Protein AF-A0AAE6JS20-F1 (afdb_monomer)

Radius of gyration: 36.95 Å; Cα contacts (8 Å, |Δi|>4): 20; chains: 1; bounding box: 62×104×80 Å

pLDDT: mean 70.24, std 17.13, range [35.41, 93.25]

Nearest PDB structures (foldseek):
  7knt-assembly1_E  TM=2.649E-01  e=6.149E+00  Homo sapiens

Sequence (195 aa):
MQQKETLSAYMDGQANGIEFADTLTNSPELKAKWASYHTIRNVMQGEEVLLGADFSAKMEALLENETIESAQEKPRGLVLKLKRWATPIMQAGIAASVCLVALVGVNMMNSTDEVAQTEPALQTIPFSNAVQAVSYNAPSNDLVTPEKLEQQQRRLDSLLQNYEIQRRTQNVTLTDEEKAKTQTSSTTTEKHLQK

Secondary structure (DSSP, 8-state):
-HHHHHHHHHHTT----HHHHHHHHH-HHHHHHHHHHHHHHHHHHT----S-TTHHHHHHHHHHT-----------TT--S-TTTHHHHHHHHHHHHHHHHHHHHHHHHHTTS--------------TT------TT--TT----HHHHHHHHHHHHHHHHHHHHHHHHHHHHHHHHHHHHSSSS----------

InterPro domains:
  IPR005572 Anti sigma-E protein RseA, N-terminal [PF03872] (1-73)
  IPR005572 Anti sigma-E protein RseA, N-terminal [cd16328] (4-64)
  IPR005573 Anti sigma-E protein RseA, C-terminal [PF03873] (119-168)
  IPR026279 Sigma-E factor negative regulatory protein RseA [PIRSF016938] (1-187)
  IPR036147 Anti sigma-E protein RseA, N-terminal domain superfamily [G3DSA:1.10.10.880] (2-66)
  IPR036147 Anti sigma-E protein RseA, N-terminal domain superfamily [SSF89069] (3-66)
  IPR052383 Anti-sigma-E factor RseA-like [PTHR38104] (3-177)

Organism: Haemophilus parahaemolyticus (NCBI:txid735)

Solvent-accessible surface area (backbone atoms only — not comparable to full-atom values): 12610 Å² total; per-residue (Å²): 113,69,69,61,55,52,50,50,35,39,76,73,68,72,49,92,49,74,71,52,52,54,55,39,75,73,30,70,71,51,47,52,50,52,52,52,50,54,52,52,50,34,53,75,71,70,46,77,81,81,69,58,92,60,47,68,60,52,49,50,56,52,54,74,69,47,77,80,72,69,81,72,71,71,72,73,79,90,71,66,103,52,84,79,69,48,64,64,53,56,56,48,48,54,55,52,51,55,50,50,51,50,56,52,50,53,51,68,69,43,74,82,61,82,93,74,92,70,78,88,72,84,76,85,70,79,83,83,80,74,81,77,73,95,50,101,79,67,74,95,76,73,72,86,45,70,69,58,50,53,54,49,49,56,50,50,54,55,49,51,54,50,49,54,51,51,51,52,50,52,55,48,51,56,56,49,57,56,52,63,72,74,69,82,80,87,82,84,90,86,89,83,89,86,130

Mean predicted aligned error: 23.26 Å

Structure (mmCIF, N/CA/C/O backbone):
data_AF-A0AAE6JS20-F1
#
_entry.id   AF-A0AAE6JS20-F1
#
loop_
_atom_site.group_PDB
_atom_site.id
_atom_site.type_symbol
_atom_site.label_atom_id
_atom_site.label_alt_id
_atom_site.label_comp_id
_atom_site.label_asym_id
_atom_site.label_entity_id
_atom_site.label_seq_id
_atom_site.pdbx_PDB_ins_code
_atom_site.Cartn_x
_atom_site.Cartn_y
_atom_site.Cartn_z
_atom_site.occupancy
_atom_site.B_iso_or_equiv
_atom_site.auth_seq_id
_atom_site.auth_comp_id
_atom_site.auth_asym_id
_atom_site.auth_atom_id
_atom_site.pdbx_PDB_model_num
ATOM 1 N N . MET A 1 1 ? 25.259 -5.151 -8.453 1.00 60.72 1 MET A N 1
ATOM 2 C CA . MET A 1 1 ? 25.132 -5.317 -6.986 1.00 60.72 1 MET A CA 1
ATOM 3 C C . MET A 1 1 ? 24.293 -4.187 -6.407 1.00 60.72 1 MET A C 1
ATOM 5 O O . MET A 1 1 ? 23.176 -4.470 -6.004 1.00 60.72 1 MET A O 1
ATOM 9 N N . GLN A 1 2 ? 24.737 -2.932 -6.532 1.00 81.75 2 GLN A N 1
ATOM 10 C CA . GLN A 1 2 ? 24.069 -1.735 -5.987 1.00 81.75 2 GLN A CA 1
ATOM 11 C C . GLN A 1 2 ? 22.556 -1.651 -6.269 1.00 81.75 2 GLN A C 1
ATOM 13 O O . GLN A 1 2 ? 21.772 -1.492 -5.348 1.00 81.75 2 GLN A O 1
ATOM 18 N N . GLN A 1 3 ? 22.111 -1.875 -7.511 1.00 84.69 3 GLN A N 1
ATOM 19 C CA . GLN A 1 3 ? 20.681 -1.776 -7.849 1.00 84.69 3 GLN A CA 1
ATOM 20 C C . GLN A 1 3 ? 19.775 -2.776 -7.107 1.00 84.69 3 GLN A C 1
ATOM 22 O O . GLN A 1 3 ? 18.603 -2.486 -6.892 1.00 84.69 3 GLN A O 1
ATOM 27 N N . LYS A 1 4 ? 20.288 -3.953 -6.713 1.00 87.44 4 LYS A N 1
ATOM 28 C CA . LYS A 1 4 ? 19.498 -4.939 -5.950 1.00 87.44 4 LYS A CA 1
ATOM 29 C C . LYS A 1 4 ? 19.310 -4.487 -4.500 1.00 87.44 4 LYS A C 1
ATOM 31 O O . LYS A 1 4 ? 18.243 -4.684 -3.934 1.00 87.44 4 LYS A O 1
ATOM 36 N N . GLU A 1 5 ? 20.335 -3.863 -3.929 1.00 88.44 5 GLU A N 1
ATOM 37 C CA . GLU A 1 5 ? 20.292 -3.283 -2.584 1.00 88.44 5 GLU A CA 1
ATOM 38 C C . GLU A 1 5 ? 19.336 -2.089 -2.555 1.00 88.44 5 GLU A C 1
ATOM 40 O O . GLU A 1 5 ? 18.485 -2.009 -1.672 1.00 88.44 5 GLU A O 1
ATOM 45 N N . THR A 1 6 ? 19.391 -1.225 -3.576 1.00 89.88 6 THR A N 1
ATOM 46 C CA . THR A 1 6 ? 18.434 -0.122 -3.740 1.00 89.88 6 THR A CA 1
ATOM 47 C C . THR A 1 6 ? 17.000 -0.631 -3.887 1.00 89.88 6 THR A C 1
ATOM 49 O O . THR A 1 6 ? 16.103 -0.086 -3.255 1.00 89.88 6 THR A O 1
ATOM 52 N N . LEU A 1 7 ? 16.779 -1.705 -4.657 1.00 91.56 7 LEU A N 1
ATOM 53 C CA . LEU A 1 7 ? 15.462 -2.334 -4.799 1.00 91.56 7 LEU A CA 1
ATOM 54 C C . LEU A 1 7 ? 14.930 -2.871 -3.463 1.00 91.56 7 LEU A C 1
ATOM 56 O O . LEU A 1 7 ? 13.760 -2.671 -3.153 1.00 91.56 7 LEU A O 1
ATOM 60 N N . SER A 1 8 ? 15.785 -3.520 -2.666 1.00 90.44 8 SER A N 1
ATOM 61 C CA . SER A 1 8 ? 15.420 -3.998 -1.326 1.00 90.44 8 SER A CA 1
ATOM 62 C C . SER A 1 8 ? 15.055 -2.844 -0.398 1.00 90.44 8 SER A C 1
ATOM 64 O O . SER A 1 8 ? 13.985 -2.856 0.201 1.00 90.44 8 SER A O 1
ATOM 66 N N . ALA A 1 9 ? 15.893 -1.807 -0.344 1.00 90.56 9 ALA A N 1
ATOM 67 C CA . ALA A 1 9 ? 15.621 -0.617 0.456 1.00 90.56 9 ALA A CA 1
ATOM 68 C C . ALA A 1 9 ? 14.326 0.090 0.019 1.00 90.56 9 ALA A C 1
ATOM 70 O O . ALA A 1 9 ? 13.584 0.596 0.859 1.00 90.56 9 ALA A O 1
ATOM 71 N N . TYR A 1 10 ? 14.032 0.102 -1.283 1.00 91.56 10 TYR A N 1
ATOM 72 C CA . TYR A 1 10 ? 12.793 0.652 -1.828 1.00 91.56 10 TYR A CA 1
ATOM 73 C C . TYR A 1 10 ? 11.559 -0.170 -1.415 1.00 91.56 10 TYR A C 1
ATOM 75 O O . TYR A 1 10 ? 10.573 0.412 -0.969 1.00 91.56 10 TYR A O 1
ATOM 83 N N . MET A 1 11 ? 11.622 -1.508 -1.464 1.00 88.62 11 MET A N 1
ATOM 84 C CA . MET A 1 11 ? 10.545 -2.387 -0.965 1.00 88.62 11 MET A CA 1
ATOM 85 C C . MET A 1 11 ? 10.260 -2.210 0.531 1.00 88.62 11 MET A C 1
ATOM 87 O O . MET A 1 11 ? 9.108 -2.309 0.954 1.00 88.62 11 MET A O 1
ATOM 91 N N . ASP A 1 12 ? 11.299 -1.953 1.325 1.00 89.62 12 ASP A N 1
ATOM 92 C CA . ASP A 1 12 ? 11.196 -1.745 2.774 1.00 89.62 12 ASP A CA 1
ATOM 93 C C . ASP A 1 12 ? 10.811 -0.299 3.147 1.00 89.62 12 ASP A C 1
ATOM 95 O O . ASP A 1 12 ? 10.803 0.070 4.326 1.00 89.62 12 ASP A O 1
ATOM 99 N N . GLY A 1 13 ? 10.513 0.545 2.151 1.00 88.81 13 GLY A N 1
ATOM 100 C CA . GLY A 1 13 ? 10.146 1.950 2.341 1.00 88.81 13 GLY A CA 1
ATOM 101 C C . GLY A 1 13 ? 11.282 2.829 2.875 1.00 88.81 13 GLY A C 1
ATOM 102 O O . GLY A 1 13 ? 11.027 3.924 3.367 1.00 88.81 13 GLY A O 1
ATOM 103 N N . GLN A 1 14 ? 12.531 2.361 2.807 1.00 85.44 14 GLN A N 1
ATOM 104 C CA . GLN A 1 14 ? 13.717 3.085 3.276 1.00 85.44 14 GLN A CA 1
ATOM 105 C C . GLN A 1 14 ? 14.285 4.038 2.213 1.00 85.44 14 GLN A C 1
ATOM 107 O O . GLN A 1 14 ? 15.037 4.953 2.544 1.00 85.44 14 GLN A O 1
ATOM 112 N N . ALA A 1 15 ? 13.948 3.832 0.936 1.00 75.69 15 ALA A N 1
ATOM 113 C CA . ALA A 1 15 ? 14.396 4.676 -0.167 1.00 75.69 15 ALA A CA 1
ATOM 114 C C . ALA A 1 15 ? 13.242 5.527 -0.722 1.00 75.69 15 ALA A C 1
ATOM 116 O O . ALA A 1 15 ? 12.263 5.000 -1.245 1.00 75.69 15 ALA A O 1
ATOM 117 N N . ASN A 1 16 ? 13.389 6.853 -0.661 1.00 63.53 16 ASN A N 1
ATOM 118 C CA . ASN A 1 16 ? 12.437 7.811 -1.224 1.00 63.53 16 ASN A CA 1
ATOM 119 C C . ASN A 1 16 ? 12.950 8.299 -2.580 1.00 63.53 16 ASN A C 1
ATOM 121 O O . ASN A 1 16 ? 13.808 9.178 -2.636 1.00 63.53 16 ASN A O 1
ATOM 125 N N . GLY A 1 17 ? 12.436 7.743 -3.676 1.00 68.06 17 GLY A N 1
ATOM 126 C CA . GLY A 1 17 ? 12.797 8.212 -5.011 1.00 68.06 17 GLY A CA 1
ATOM 127 C C . GLY A 1 17 ? 11.773 7.823 -6.064 1.00 68.06 17 GLY A C 1
ATOM 128 O O . GLY A 1 17 ? 11.715 6.666 -6.470 1.00 68.06 17 GLY A O 1
ATOM 129 N N . ILE A 1 18 ? 11.019 8.810 -6.554 1.00 74.06 18 ILE A N 1
ATOM 130 C CA . ILE A 1 18 ? 10.240 8.689 -7.799 1.00 74.06 18 ILE A CA 1
ATOM 131 C C . ILE A 1 18 ? 11.184 8.300 -8.954 1.00 74.06 18 ILE A C 1
ATOM 133 O O . ILE A 1 18 ? 10.851 7.451 -9.770 1.00 74.06 18 ILE A O 1
ATOM 137 N N . GLU A 1 19 ? 12.421 8.805 -8.936 1.00 79.88 19 GLU A N 1
ATOM 138 C CA . GLU A 1 19 ? 13.475 8.473 -9.906 1.00 79.88 19 GLU A CA 1
ATOM 139 C C . GLU A 1 19 ? 13.814 6.969 -9.953 1.00 79.88 19 GLU A C 1
ATOM 141 O O . GLU A 1 19 ? 14.120 6.411 -11.012 1.00 79.88 19 GLU A O 1
ATOM 146 N N . PHE A 1 20 ? 13.742 6.275 -8.809 1.00 86.81 20 PHE A N 1
ATOM 147 C CA . PHE A 1 20 ? 13.964 4.830 -8.782 1.00 86.81 20 PHE A CA 1
ATOM 148 C C . PHE A 1 20 ? 12.763 4.057 -9.341 1.00 86.81 20 PHE A C 1
ATOM 150 O O . PHE A 1 20 ? 12.939 3.024 -9.984 1.00 86.81 20 PHE A O 1
ATOM 157 N N . ALA A 1 21 ? 11.544 4.569 -9.158 1.00 87.69 21 ALA A N 1
ATOM 158 C CA . ALA A 1 21 ? 10.346 3.957 -9.727 1.00 87.69 21 ALA A CA 1
ATOM 159 C C . ALA A 1 21 ? 10.391 3.956 -11.265 1.00 87.69 21 ALA A C 1
ATOM 161 O O . ALA A 1 21 ? 10.060 2.943 -11.888 1.00 87.69 21 ALA A O 1
ATOM 162 N N . ASP A 1 22 ? 10.887 5.032 -11.879 1.00 88.62 22 ASP A N 1
ATOM 163 C CA . ASP A 1 22 ? 11.063 5.105 -13.334 1.00 88.62 22 ASP A CA 1
ATOM 164 C C . ASP A 1 22 ? 12.110 4.099 -13.830 1.00 88.62 22 ASP A C 1
ATOM 166 O O . ASP A 1 22 ? 11.899 3.386 -14.815 1.00 88.62 22 ASP A O 1
ATOM 170 N N . THR A 1 23 ? 13.240 3.979 -13.132 1.00 89.31 23 THR A N 1
ATOM 171 C CA . THR A 1 23 ? 14.281 3.001 -13.495 1.00 89.31 23 THR A CA 1
ATOM 172 C C . THR A 1 23 ? 13.836 1.551 -13.276 1.00 89.31 23 THR A C 1
ATOM 174 O O . THR A 1 23 ? 14.155 0.688 -14.099 1.00 89.31 23 THR A O 1
ATOM 177 N N . LEU A 1 24 ? 13.046 1.274 -12.234 1.00 90.38 24 LEU A N 1
ATOM 178 C CA . LEU A 1 24 ? 12.400 -0.022 -12.003 1.00 90.38 24 LEU A CA 1
ATOM 179 C C . LEU A 1 24 ? 11.403 -0.360 -13.123 1.00 90.38 24 LEU A C 1
ATOM 181 O O . LEU A 1 24 ? 11.421 -1.472 -13.651 1.00 90.38 24 LEU A O 1
ATOM 185 N N . THR A 1 25 ? 10.571 0.600 -13.527 1.00 89.38 25 THR A N 1
ATOM 186 C CA . THR A 1 25 ? 9.520 0.395 -14.539 1.00 89.38 25 THR A CA 1
ATOM 187 C C . THR A 1 25 ? 10.088 0.209 -15.948 1.00 89.38 25 THR A C 1
ATOM 189 O O . THR A 1 25 ? 9.499 -0.506 -16.760 1.00 89.38 25 THR A O 1
ATOM 192 N N . ASN A 1 26 ? 11.262 0.768 -16.240 1.00 90.56 26 ASN A N 1
ATOM 193 C CA . ASN A 1 2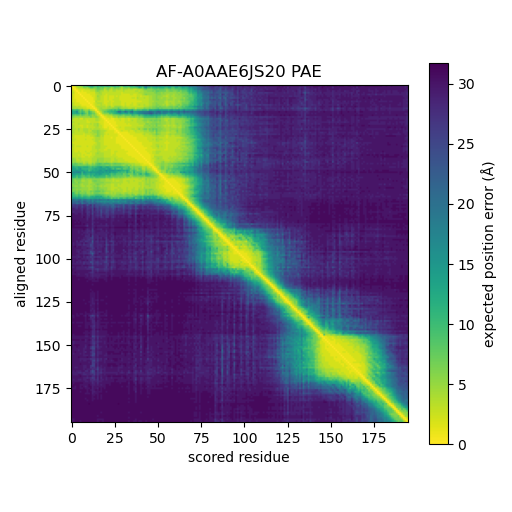6 ? 11.918 0.609 -17.539 1.00 90.56 26 ASN A CA 1
ATOM 194 C C . ASN A 1 26 ? 12.816 -0.640 -17.640 1.00 90.56 26 ASN A C 1
ATOM 196 O O . ASN A 1 26 ? 13.222 -1.011 -18.741 1.00 90.56 26 ASN A O 1
ATOM 200 N N . SER A 1 27 ? 13.131 -1.312 -16.526 1.00 92.44 27 SER A N 1
ATOM 201 C CA . SER A 1 27 ? 14.053 -2.456 -16.513 1.00 92.44 27 SER A CA 1
ATOM 202 C C . SER A 1 27 ? 13.331 -3.796 -16.299 1.00 92.44 27 SER A C 1
ATOM 204 O O . SER A 1 27 ? 12.816 -4.047 -15.205 1.00 92.44 27 SER A O 1
ATOM 206 N N . PRO A 1 28 ? 13.342 -4.722 -17.282 1.00 90.50 28 PRO A N 1
ATOM 207 C CA . PRO A 1 28 ? 12.693 -6.027 -17.129 1.00 90.50 28 PRO A CA 1
ATOM 208 C C . PRO A 1 28 ? 13.371 -6.896 -16.058 1.00 90.50 28 PRO A C 1
ATOM 210 O O . PRO A 1 28 ? 12.700 -7.646 -15.350 1.00 90.50 28 PRO A O 1
ATOM 213 N N . GLU A 1 29 ? 14.690 -6.766 -15.879 1.00 91.56 29 GLU A N 1
ATOM 214 C CA . GLU A 1 29 ? 15.431 -7.521 -14.861 1.00 91.56 29 GLU A CA 1
ATOM 215 C C . GLU A 1 29 ? 15.042 -7.089 -13.437 1.00 91.56 29 GLU A C 1
ATOM 217 O O . GLU A 1 29 ? 14.946 -7.927 -12.536 1.00 91.56 29 GLU A O 1
ATOM 222 N N . LEU A 1 30 ? 14.814 -5.789 -13.213 1.00 91.56 30 LEU A N 1
ATOM 223 C CA . LEU A 1 30 ? 14.392 -5.280 -11.906 1.00 91.56 30 LEU A CA 1
ATOM 224 C C . LEU A 1 30 ? 12.937 -5.651 -11.603 1.00 91.56 30 LEU A C 1
ATOM 226 O O . LEU A 1 30 ? 12.664 -6.085 -10.483 1.00 91.56 30 LEU A O 1
ATOM 230 N N . LYS A 1 31 ? 12.037 -5.595 -12.597 1.00 91.31 31 LYS A N 1
ATOM 231 C CA . LYS A 1 31 ? 10.653 -6.093 -12.466 1.00 91.31 31 LYS A CA 1
ATOM 232 C C . LYS A 1 31 ? 10.603 -7.567 -12.061 1.00 91.31 31 LYS A C 1
ATOM 234 O O . LYS A 1 31 ? 9.876 -7.928 -11.138 1.00 91.31 31 LYS A O 1
ATOM 239 N N . ALA A 1 32 ? 11.413 -8.413 -12.702 1.00 90.38 32 ALA A N 1
ATOM 240 C CA . ALA A 1 32 ? 11.476 -9.836 -12.371 1.00 90.38 32 ALA A CA 1
ATOM 241 C C . ALA A 1 32 ? 11.939 -10.067 -10.922 1.00 90.38 32 ALA A C 1
ATOM 243 O O . ALA A 1 32 ? 11.338 -10.859 -10.198 1.00 90.38 32 ALA A O 1
ATOM 244 N N . LYS A 1 33 ? 12.961 -9.332 -10.461 1.00 92.31 33 LYS A N 1
ATOM 245 C CA . LYS A 1 33 ? 13.417 -9.423 -9.064 1.00 92.31 33 LYS A CA 1
ATOM 246 C C . LYS A 1 33 ? 12.390 -8.909 -8.067 1.00 92.31 33 LYS A C 1
ATOM 248 O O . LYS A 1 33 ? 12.224 -9.531 -7.024 1.00 92.31 33 LYS A O 1
ATOM 253 N N . TRP A 1 34 ? 11.702 -7.816 -8.383 1.00 92.19 34 TRP A N 1
ATOM 254 C CA . TRP A 1 34 ? 10.607 -7.294 -7.566 1.00 92.19 34 TRP A CA 1
ATOM 255 C C . TRP A 1 34 ? 9.523 -8.358 -7.352 1.00 92.19 34 TRP A C 1
ATOM 257 O O . TRP A 1 34 ? 9.139 -8.635 -6.216 1.00 92.19 34 TRP A O 1
ATOM 267 N N . ALA A 1 35 ? 9.109 -9.041 -8.425 1.00 90.75 35 ALA A N 1
ATOM 268 C CA . ALA A 1 35 ? 8.165 -10.152 -8.340 1.00 90.75 35 ALA A CA 1
ATOM 269 C C . ALA A 1 35 ? 8.711 -11.321 -7.495 1.00 90.75 35 ALA A C 1
ATOM 271 O O . ALA A 1 35 ? 8.014 -11.837 -6.619 1.00 90.75 35 ALA A O 1
ATOM 272 N N . SER A 1 36 ? 9.974 -11.717 -7.689 1.00 90.69 36 SER A N 1
ATOM 273 C CA . SER A 1 36 ? 10.615 -12.753 -6.865 1.00 90.69 36 SER A CA 1
ATOM 274 C C . SER A 1 36 ? 10.658 -12.393 -5.377 1.00 90.69 36 SER A C 1
ATOM 276 O O . SER A 1 36 ? 10.404 -13.240 -4.530 1.00 90.69 36 SER A O 1
ATOM 278 N N . TYR A 1 37 ? 10.947 -11.144 -5.029 1.00 92.12 37 TYR A N 1
ATOM 279 C CA . TYR A 1 37 ? 11.004 -10.732 -3.630 1.00 92.12 37 TYR A CA 1
ATOM 280 C C . TYR A 1 37 ? 9.632 -10.725 -2.956 1.00 92.12 37 TYR A C 1
ATOM 282 O O . TYR A 1 37 ? 9.505 -11.243 -1.847 1.00 92.12 37 TYR A O 1
ATOM 290 N N . HIS A 1 38 ? 8.595 -10.234 -3.636 1.00 90.31 38 HIS A N 1
ATOM 291 C CA . HIS A 1 38 ? 7.231 -10.314 -3.116 1.00 90.31 38 HIS A CA 1
ATOM 292 C C . HIS A 1 38 ? 6.736 -11.757 -2.987 1.00 90.31 38 HIS A C 1
ATOM 294 O O . HIS A 1 38 ? 6.146 -12.107 -1.972 1.00 90.31 38 HIS A O 1
ATOM 300 N N . THR A 1 39 ? 7.032 -12.628 -3.953 1.00 90.12 39 THR A N 1
ATOM 301 C CA . THR A 1 39 ? 6.660 -14.051 -3.841 1.00 90.12 39 THR A CA 1
ATOM 302 C C . THR A 1 39 ? 7.357 -14.736 -2.666 1.00 90.12 39 THR A C 1
ATOM 304 O O . THR A 1 39 ? 6.689 -15.415 -1.890 1.00 90.12 39 THR A O 1
ATOM 307 N N . ILE A 1 40 ? 8.662 -14.511 -2.464 1.00 91.06 40 ILE A N 1
ATOM 308 C CA . ILE A 1 40 ? 9.394 -15.029 -1.294 1.00 91.06 40 ILE A CA 1
ATOM 309 C C . ILE A 1 40 ? 8.774 -14.502 0.006 1.00 91.06 40 ILE A C 1
ATOM 311 O O . ILE A 1 40 ? 8.539 -15.282 0.927 1.00 91.06 40 ILE A O 1
ATOM 315 N N . ARG A 1 41 ? 8.474 -13.200 0.079 1.00 90.56 41 ARG A N 1
ATOM 316 C CA . ARG A 1 41 ? 7.843 -12.575 1.250 1.00 90.56 41 ARG A CA 1
ATOM 317 C C . ARG A 1 41 ? 6.499 -13.217 1.587 1.00 90.56 41 ARG A C 1
ATOM 319 O O . ARG A 1 41 ? 6.274 -13.552 2.746 1.00 90.56 41 ARG A O 1
ATOM 326 N N . ASN A 1 42 ? 5.649 -13.424 0.586 1.00 90.12 42 ASN A N 1
ATOM 327 C CA . ASN A 1 42 ? 4.328 -14.018 0.769 1.00 90.12 42 ASN A CA 1
ATOM 328 C C . ASN A 1 42 ? 4.450 -15.469 1.257 1.00 90.12 42 ASN A C 1
ATOM 330 O O . ASN A 1 42 ? 3.811 -15.845 2.237 1.00 90.12 42 ASN A O 1
ATOM 334 N N . VAL A 1 43 ? 5.368 -16.250 0.670 1.00 90.75 43 VAL A N 1
ATOM 335 C CA . VAL A 1 43 ? 5.669 -17.616 1.133 1.00 90.75 43 VAL A CA 1
ATOM 336 C C . VAL A 1 43 ? 6.148 -17.617 2.589 1.00 90.75 43 VAL A C 1
ATOM 338 O O . VAL A 1 43 ? 5.700 -18.447 3.377 1.00 90.75 43 VAL A O 1
ATOM 341 N N . MET A 1 44 ? 7.015 -16.675 2.980 1.00 91.38 44 MET A N 1
ATOM 342 C CA . MET A 1 44 ? 7.480 -16.544 4.369 1.00 91.38 44 MET A CA 1
ATOM 343 C C . MET A 1 44 ? 6.359 -16.158 5.343 1.00 91.38 44 MET A C 1
ATOM 345 O O . MET A 1 44 ? 6.407 -16.554 6.505 1.00 91.38 44 MET A O 1
ATOM 349 N N . GLN A 1 45 ? 5.362 -15.400 4.889 1.00 93.06 45 GLN A N 1
ATOM 350 C CA . GLN A 1 45 ? 4.185 -15.029 5.681 1.00 93.06 45 GLN A CA 1
ATOM 351 C C . GLN A 1 45 ? 3.121 -16.138 5.725 1.00 93.06 45 GLN A C 1
ATOM 353 O O . GLN A 1 45 ? 2.135 -16.007 6.447 1.00 93.06 45 GLN A O 1
ATOM 358 N N . GLY A 1 46 ? 3.328 -17.241 4.997 1.00 89.75 46 GLY A N 1
ATOM 359 C CA . GLY A 1 46 ? 2.337 -18.305 4.853 1.00 89.75 46 GLY A CA 1
ATOM 360 C C . GLY A 1 46 ? 1.141 -17.897 3.992 1.00 89.75 46 GLY A C 1
ATOM 361 O O . GLY A 1 46 ? 0.103 -18.551 4.049 1.00 89.75 46 GLY A O 1
ATOM 362 N N . GLU A 1 47 ? 1.268 -16.824 3.209 1.00 85.94 47 GLU A N 1
ATOM 363 C CA . GLU A 1 47 ? 0.248 -16.410 2.255 1.00 85.94 47 GLU A CA 1
ATOM 364 C C . GLU A 1 47 ? 0.329 -17.286 1.004 1.00 85.94 47 GLU A C 1
ATOM 366 O O . GLU A 1 47 ? 1.378 -17.421 0.367 1.00 85.94 47 GLU A O 1
ATOM 371 N N . GLU A 1 48 ? -0.798 -17.886 0.634 1.00 79.69 48 GLU A N 1
ATOM 372 C CA . GLU A 1 48 ? -0.893 -18.653 -0.598 1.00 79.69 48 GLU A CA 1
ATOM 373 C C . GLU A 1 48 ? -0.878 -17.695 -1.797 1.00 79.69 48 GLU A C 1
ATOM 375 O O . 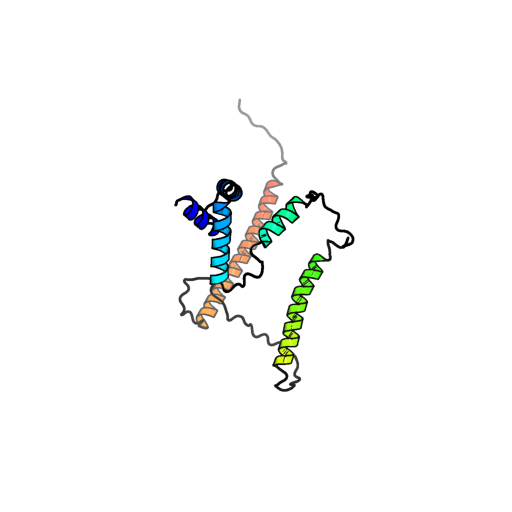GLU A 1 48 ? -1.658 -16.742 -1.877 1.00 79.69 48 GLU A O 1
ATOM 380 N N . VAL A 1 49 ? 0.021 -17.934 -2.754 1.00 75.44 49 VAL A N 1
ATOM 381 C CA . VAL A 1 49 ? 0.074 -17.165 -4.004 1.00 75.44 49 VAL A CA 1
ATOM 382 C C . VAL A 1 49 ? -1.067 -17.645 -4.904 1.00 75.44 49 VAL A C 1
ATOM 384 O O . VAL A 1 49 ? -0.890 -18.486 -5.779 1.00 75.44 49 VAL A O 1
ATOM 387 N N . LEU A 1 50 ? -2.269 -17.126 -4.646 1.00 71.31 50 LEU A N 1
ATOM 388 C CA . LEU A 1 50 ? -3.503 -17.499 -5.350 1.00 71.31 50 LEU A CA 1
ATOM 389 C C . LEU A 1 50 ? -3.536 -16.992 -6.800 1.00 71.31 50 LEU A C 1
ATOM 391 O O . LEU A 1 50 ? -4.244 -17.533 -7.649 1.00 71.31 50 LEU A O 1
ATOM 395 N N . LEU A 1 51 ? -2.789 -15.926 -7.089 1.00 70.88 51 LEU A N 1
ATOM 396 C CA . LEU A 1 51 ? -2.741 -15.297 -8.401 1.00 70.88 51 LEU A CA 1
ATOM 397 C C . LEU A 1 51 ? -1.555 -15.883 -9.176 1.00 70.88 51 LEU A C 1
ATOM 399 O O . LEU A 1 51 ? -0.406 -15.745 -8.766 1.00 70.88 51 LEU A O 1
ATOM 403 N N . GLY A 1 52 ? -1.840 -16.561 -10.293 1.00 75.62 52 GLY A N 1
ATOM 404 C CA . GLY A 1 52 ? -0.810 -17.168 -11.142 1.00 75.62 52 GLY A CA 1
ATOM 405 C C . GLY A 1 52 ? 0.224 -16.152 -11.646 1.00 75.62 52 GLY A C 1
ATOM 406 O O . GLY A 1 52 ? -0.059 -14.956 -11.720 1.00 75.62 52 GLY A O 1
ATOM 407 N N . ALA A 1 53 ? 1.408 -16.637 -12.039 1.00 78.31 53 ALA A N 1
ATOM 408 C CA . ALA A 1 53 ? 2.547 -15.800 -12.447 1.00 78.31 53 ALA A CA 1
ATOM 409 C C . ALA A 1 53 ? 2.205 -14.765 -13.542 1.00 78.31 53 ALA A C 1
ATOM 411 O O . ALA A 1 53 ? 2.761 -13.670 -13.557 1.00 78.31 53 ALA A O 1
ATOM 412 N N . ASP A 1 54 ? 1.234 -15.078 -14.403 1.00 83.94 54 ASP A N 1
ATOM 413 C CA . ASP A 1 54 ? 0.817 -14.223 -15.519 1.00 83.94 54 ASP A CA 1
ATOM 414 C C . ASP A 1 54 ? -0.238 -13.171 -15.145 1.00 83.94 54 ASP A C 1
ATOM 416 O O . ASP A 1 54 ? -0.693 -12.422 -16.011 1.00 83.94 54 ASP A O 1
ATOM 420 N N . PHE A 1 55 ? -0.678 -13.102 -13.883 1.00 87.94 55 PHE A N 1
ATOM 421 C CA . PHE A 1 55 ? -1.726 -12.164 -13.469 1.00 87.94 55 PHE A CA 1
ATOM 422 C C . PHE A 1 55 ? -1.344 -10.713 -13.771 1.00 87.94 55 PHE A C 1
ATOM 424 O O . PHE A 1 55 ? -2.134 -9.983 -14.366 1.00 87.94 55 PHE A O 1
ATOM 431 N N . SER A 1 56 ? -0.122 -10.312 -13.408 1.00 88.06 56 SER A N 1
ATOM 432 C CA . SER A 1 56 ? 0.352 -8.944 -13.633 1.00 88.06 56 SER A CA 1
ATOM 433 C C . SER A 1 56 ? 0.359 -8.585 -15.121 1.00 88.06 56 SER A C 1
ATOM 435 O O . SER A 1 56 ? -0.062 -7.491 -15.475 1.00 88.06 56 SER A O 1
ATOM 437 N N . ALA A 1 57 ? 0.769 -9.517 -15.988 1.00 87.50 57 ALA A N 1
ATOM 438 C CA . ALA A 1 57 ? 0.790 -9.315 -17.437 1.00 87.50 57 ALA A CA 1
ATOM 439 C C . ALA A 1 57 ? -0.627 -9.212 -18.026 1.00 87.50 57 ALA A C 1
ATOM 441 O O . ALA A 1 57 ? -0.891 -8.378 -18.889 1.00 87.50 57 ALA A O 1
ATOM 442 N N . LYS A 1 58 ? -1.571 -10.026 -17.532 1.00 88.62 58 LYS A N 1
ATOM 443 C CA . LYS A 1 58 ? -2.985 -9.923 -17.926 1.00 88.62 58 LYS A CA 1
ATOM 444 C C . LYS A 1 58 ? -3.594 -8.595 -17.489 1.00 88.62 58 LYS A C 1
ATOM 446 O O . LYS A 1 58 ? -4.349 -8.004 -18.252 1.00 88.62 58 LYS A O 1
ATOM 451 N N . MET A 1 59 ? -3.272 -8.133 -16.282 1.00 89.44 59 MET A N 1
ATOM 452 C CA . MET A 1 59 ? -3.769 -6.857 -15.775 1.00 89.44 59 MET A CA 1
ATOM 453 C C . MET A 1 59 ? -3.207 -5.679 -16.576 1.00 89.44 59 MET A C 1
ATOM 455 O O . MET A 1 59 ? -3.959 -4.777 -16.918 1.00 89.44 59 MET A O 1
ATOM 459 N N . GLU A 1 60 ? -1.921 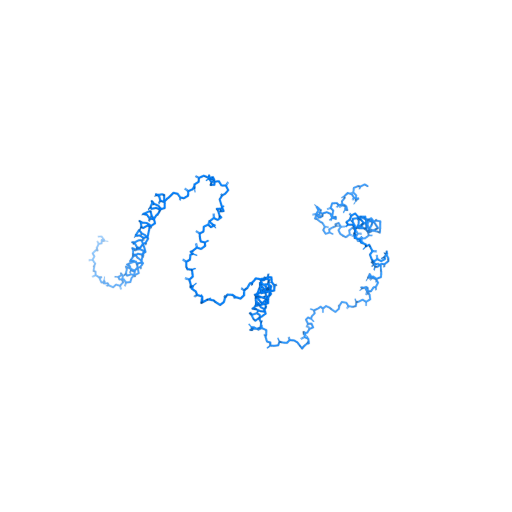-5.714 -16.935 1.00 88.06 60 GLU A N 1
ATOM 460 C CA . GLU A 1 60 ? -1.291 -4.722 -17.816 1.00 88.06 60 GLU A CA 1
ATOM 461 C C . GLU A 1 60 ? -1.995 -4.652 -19.180 1.00 88.06 60 GLU A C 1
ATOM 463 O O . GLU A 1 60 ? -2.389 -3.572 -19.611 1.00 88.06 60 GLU A O 1
ATOM 468 N N . ALA A 1 61 ? -2.270 -5.803 -19.802 1.00 88.94 61 ALA A N 1
ATOM 469 C CA . ALA A 1 61 ? -2.997 -5.857 -21.070 1.00 88.94 61 ALA A CA 1
ATOM 470 C C . ALA A 1 61 ? -4.452 -5.360 -20.959 1.00 88.94 61 ALA A C 1
ATOM 472 O O . ALA A 1 61 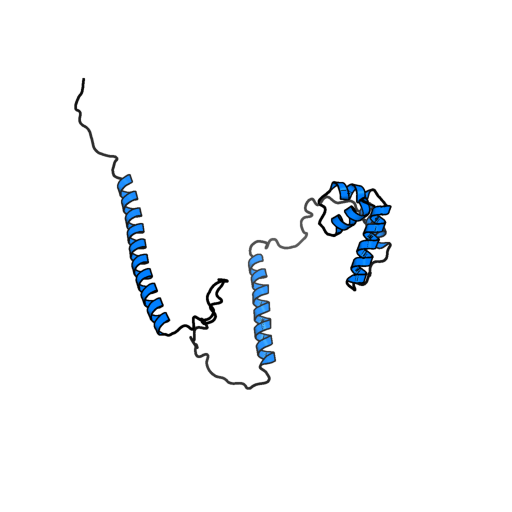? -4.985 -4.772 -21.900 1.00 88.94 61 ALA A O 1
ATOM 473 N N . LEU A 1 62 ? -5.125 -5.602 -19.830 1.00 88.62 62 LEU A N 1
ATOM 474 C CA . LEU A 1 62 ? -6.473 -5.075 -19.589 1.00 88.62 62 LEU A CA 1
ATOM 475 C C . LEU A 1 62 ? -6.457 -3.558 -19.373 1.00 88.62 62 LEU A C 1
ATOM 477 O O . LEU A 1 62 ? -7.326 -2.877 -19.908 1.00 88.62 62 LEU A O 1
ATOM 481 N N . LEU A 1 63 ? -5.463 -3.042 -18.645 1.00 86.56 63 LEU A N 1
ATOM 482 C CA . LEU A 1 63 ? -5.279 -1.610 -18.397 1.00 86.56 63 LEU A CA 1
ATOM 483 C C . LEU A 1 63 ? -4.938 -0.841 -19.677 1.00 86.56 63 LEU A C 1
ATOM 485 O O . LEU A 1 63 ? -5.444 0.256 -19.870 1.00 86.56 63 LEU A O 1
ATOM 489 N N . GLU A 1 64 ? -4.125 -1.406 -20.571 1.00 85.75 64 GLU A N 1
ATOM 490 C CA . GLU A 1 64 ? -3.808 -0.772 -21.861 1.00 85.75 64 GLU A CA 1
ATOM 491 C C . GLU A 1 64 ? -5.052 -0.627 -22.756 1.00 85.75 64 GLU A C 1
ATOM 493 O O . GLU A 1 64 ? -5.183 0.340 -23.505 1.00 85.75 64 GLU A O 1
ATOM 498 N N . ASN A 1 65 ? -5.998 -1.564 -22.640 1.00 80.81 65 ASN A N 1
ATOM 499 C CA . ASN A 1 65 ? -7.279 -1.512 -23.344 1.00 80.81 65 ASN A CA 1
ATOM 500 C C . ASN A 1 65 ? -8.333 -0.650 -22.628 1.00 80.81 65 ASN A C 1
ATOM 502 O O . ASN A 1 65 ? -9.395 -0.385 -23.198 1.00 80.81 65 ASN A O 1
ATOM 506 N N . GLU A 1 66 ? -8.077 -0.219 -21.391 1.00 79.44 66 GLU A N 1
ATOM 507 C CA . GLU A 1 66 ? -8.977 0.656 -20.654 1.00 79.44 66 GLU A CA 1
ATOM 508 C C . GLU A 1 66 ? -8.771 2.103 -21.113 1.00 79.44 66 GLU A C 1
ATOM 510 O O . GLU A 1 66 ? -7.750 2.743 -20.859 1.00 79.44 66 GLU A O 1
ATOM 515 N N . THR A 1 67 ? -9.777 2.673 -21.775 1.00 68.06 67 THR A N 1
ATOM 516 C CA . THR A 1 67 ? -9.849 4.125 -21.910 1.00 68.06 67 THR A CA 1
ATOM 517 C C . THR A 1 67 ? -10.093 4.702 -20.526 1.00 68.06 67 THR A C 1
ATOM 519 O O . THR A 1 67 ? -11.186 4.538 -19.983 1.00 68.06 67 THR A O 1
ATOM 522 N N . ILE A 1 68 ? -9.090 5.384 -19.968 1.00 65.94 68 ILE A N 1
ATOM 523 C CA . ILE A 1 68 ? -9.238 6.176 -18.749 1.00 65.94 68 ILE A CA 1
ATOM 524 C C . ILE A 1 68 ? -10.267 7.267 -19.061 1.00 65.94 68 ILE A C 1
ATOM 526 O O . ILE A 1 68 ? -9.926 8.347 -19.550 1.00 65.94 68 ILE A O 1
ATOM 530 N N . GLU A 1 69 ? -11.549 6.985 -18.815 1.00 58.81 69 GLU A N 1
ATOM 531 C CA . GLU A 1 69 ? -12.553 8.022 -18.639 1.00 58.81 69 GLU A CA 1
ATOM 532 C C . GLU A 1 69 ? -12.046 8.833 -17.449 1.00 58.81 69 GLU A C 1
ATOM 534 O O . GLU A 1 69 ? -12.202 8.436 -16.294 1.00 58.81 69 GLU A O 1
ATOM 539 N N . SER A 1 70 ? -11.334 9.931 -17.736 1.00 52.84 70 SER A N 1
ATOM 540 C CA . SER A 1 70 ? -10.963 10.915 -16.730 1.00 52.84 70 SER A CA 1
ATOM 541 C C . SER A 1 70 ? -12.213 11.143 -15.903 1.00 52.84 70 SER A C 1
ATOM 543 O O . SER A 1 70 ? -13.270 11.426 -16.470 1.00 52.84 70 SER A O 1
ATOM 545 N N . ALA A 1 71 ? -12.115 10.916 -14.596 1.00 53.59 71 ALA A N 1
ATOM 546 C CA . ALA A 1 71 ? -13.212 11.068 -13.665 1.00 53.59 71 ALA A CA 1
ATOM 547 C C . ALA A 1 71 ? -13.619 12.549 -13.578 1.00 53.59 71 ALA A C 1
ATOM 549 O O . ALA A 1 71 ? -13.488 13.190 -12.540 1.00 53.59 71 ALA A O 1
AT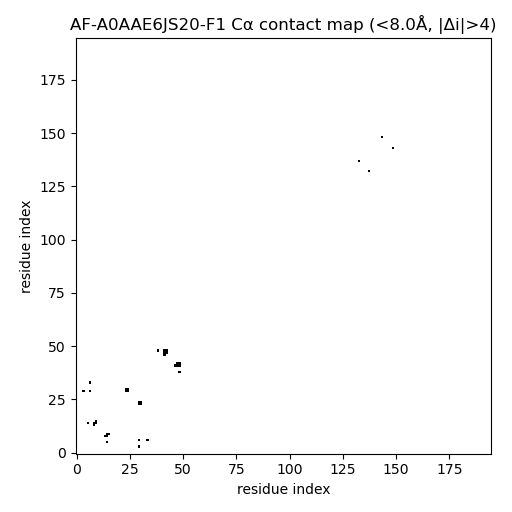OM 550 N N . GLN A 1 72 ? -14.156 13.111 -14.659 1.00 50.62 72 GLN A N 1
ATOM 551 C CA . GLN A 1 72 ? -15.214 14.085 -14.554 1.00 50.62 72 GLN A CA 1
ATOM 552 C C . GLN A 1 72 ? -16.371 13.332 -13.928 1.00 50.62 72 GLN A C 1
ATOM 554 O O . GLN A 1 72 ? -17.091 12.605 -14.605 1.00 50.62 72 GLN A O 1
ATOM 559 N N . GLU A 1 73 ? -16.415 13.428 -12.600 1.00 53.19 73 GLU A N 1
ATOM 560 C CA . GLU A 1 73 ? -17.549 13.183 -11.723 1.00 53.19 73 GLU A CA 1
ATOM 561 C C . GLU A 1 73 ? -18.746 12.589 -12.461 1.00 53.19 73 GLU A C 1
ATOM 563 O O . GLU A 1 73 ? -19.690 13.295 -12.807 1.00 53.19 73 GLU A O 1
ATOM 568 N N . LYS A 1 74 ? -18.722 11.276 -12.713 1.00 45.81 74 LYS A N 1
ATOM 569 C CA . LYS A 1 74 ? -19.928 10.568 -13.129 1.00 45.81 74 LYS A CA 1
ATOM 570 C C . LYS A 1 74 ? -20.910 10.812 -11.985 1.00 45.81 74 LYS A C 1
ATOM 572 O O . LYS A 1 74 ? -20.638 10.337 -10.873 1.00 45.81 74 LYS A O 1
ATOM 577 N N . PRO A 1 75 ? -21.973 11.622 -12.165 1.00 50.16 75 PRO A N 1
ATOM 578 C CA . PRO A 1 75 ? -22.841 11.965 -11.056 1.00 50.16 75 PRO A CA 1
ATOM 579 C C . PRO A 1 75 ? -23.413 10.640 -10.592 1.00 50.16 75 PRO A C 1
ATOM 581 O O . PRO A 1 75 ? -24.041 9.944 -11.388 1.00 50.16 75 PRO A O 1
ATOM 584 N N . ARG A 1 76 ? -23.099 10.249 -9.350 1.00 54.22 76 ARG A N 1
ATOM 585 C CA . ARG A 1 76 ?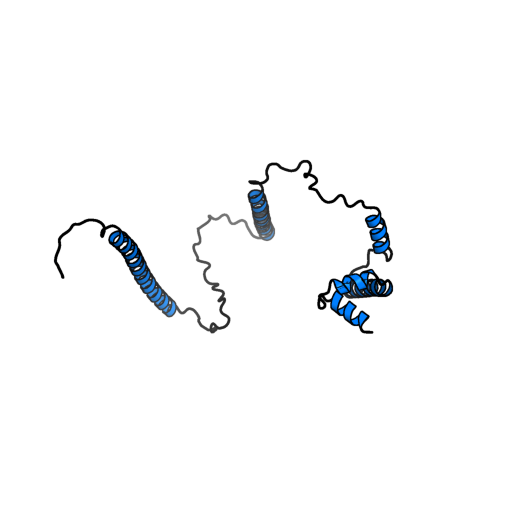 -23.553 8.992 -8.752 1.00 54.22 76 ARG A CA 1
ATOM 586 C C . ARG A 1 76 ? -25.040 8.864 -9.035 1.00 54.22 76 ARG A C 1
ATOM 588 O O . ARG A 1 76 ? -25.855 9.562 -8.429 1.00 54.22 76 ARG A O 1
ATOM 595 N N . GLY A 1 77 ? -25.360 8.017 -10.007 1.00 57.06 77 GLY A N 1
ATOM 596 C CA . GLY A 1 77 ? -26.723 7.728 -10.380 1.00 57.06 77 GLY A CA 1
ATOM 597 C C . GLY A 1 77 ? -27.419 7.214 -9.135 1.00 57.06 77 GLY A C 1
ATOM 598 O O . GLY A 1 77 ? -26.997 6.225 -8.545 1.00 57.06 77 GLY A O 1
ATOM 599 N N . LEU A 1 78 ? -28.469 7.924 -8.736 1.00 57.88 78 LEU A N 1
ATOM 600 C CA . LEU A 1 78 ? -29.529 7.393 -7.894 1.00 57.88 78 LEU A CA 1
ATOM 601 C C . LEU A 1 78 ? -29.190 7.056 -6.425 1.00 57.88 78 LEU A C 1
ATOM 603 O O . LEU A 1 78 ? -29.830 6.179 -5.857 1.00 57.88 78 LEU A O 1
ATOM 607 N N . VAL A 1 79 ? -28.280 7.772 -5.748 1.00 57.00 79 VAL A N 1
ATOM 608 C CA . VAL A 1 79 ? -28.253 7.757 -4.267 1.00 57.00 79 VAL A CA 1
ATOM 609 C C . VAL A 1 79 ? -28.235 9.156 -3.646 1.00 57.00 79 VAL A C 1
ATOM 611 O O . VAL A 1 79 ? -27.234 9.865 -3.610 1.00 57.00 79 VAL A O 1
ATOM 614 N N . LEU A 1 80 ? -29.399 9.489 -3.087 1.00 56.25 80 LEU A N 1
ATOM 615 C CA . LEU A 1 80 ? -29.614 10.349 -1.925 1.00 56.25 80 LEU A CA 1
ATOM 616 C C . LEU A 1 80 ? -29.185 11.820 -2.038 1.00 56.25 80 LEU A C 1
ATOM 618 O O . LEU A 1 80 ? -28.207 12.279 -1.446 1.00 56.25 80 LEU A O 1
ATOM 622 N N . LYS A 1 81 ? -30.121 12.625 -2.551 1.00 56.47 81 LYS A N 1
ATOM 623 C CA . LYS A 1 81 ? -30.366 13.999 -2.073 1.00 56.47 81 LYS A CA 1
ATOM 624 C C . LYS A 1 81 ? -30.864 14.035 -0.606 1.00 56.47 81 LYS A C 1
ATOM 626 O O . LYS A 1 81 ? -31.772 14.783 -0.275 1.00 56.47 81 LYS A O 1
ATOM 631 N N . LEU A 1 82 ? -30.276 13.230 0.282 1.00 59.69 82 LEU A N 1
ATOM 632 C CA . LEU A 1 82 ? -30.553 13.192 1.728 1.00 59.69 82 LEU A CA 1
ATOM 633 C C . LEU A 1 82 ? -29.256 13.411 2.538 1.00 59.69 82 LEU A C 1
ATOM 635 O O . LEU A 1 82 ? -29.095 12.966 3.671 1.00 59.69 82 LEU A O 1
ATOM 639 N N . LYS A 1 83 ? -28.277 14.082 1.923 1.00 64.50 83 LYS A N 1
ATOM 640 C CA . LYS A 1 83 ? -26.862 14.101 2.322 1.00 64.50 83 LYS A CA 1
ATOM 641 C C . LYS A 1 83 ? -26.498 15.170 3.366 1.00 64.50 83 LYS A C 1
ATOM 643 O O . LYS A 1 83 ? -25.393 15.701 3.343 1.00 64.50 83 LYS A O 1
ATOM 648 N N . ARG A 1 84 ? -27.391 15.520 4.296 1.00 58.72 84 ARG A N 1
ATOM 649 C CA . ARG A 1 84 ? -26.985 16.400 5.418 1.00 58.72 84 ARG A CA 1
ATOM 650 C C . ARG A 1 84 ? -27.515 16.002 6.791 1.00 58.72 84 ARG A C 1
ATOM 652 O O . ARG A 1 84 ? -26.886 16.352 7.777 1.00 58.72 84 ARG A O 1
ATOM 659 N N . TRP A 1 85 ? -28.589 15.214 6.851 1.00 59.47 85 TRP A N 1
ATOM 660 C CA . TRP A 1 85 ? -29.131 14.655 8.100 1.00 59.47 85 TRP A CA 1
ATOM 661 C C . TRP A 1 85 ? -28.930 13.138 8.242 1.00 59.47 85 TRP A C 1
ATOM 663 O O . TRP A 1 85 ? -29.113 12.601 9.326 1.00 59.47 85 TRP A O 1
ATOM 673 N N . ALA A 1 86 ? -28.513 12.434 7.184 1.00 61.00 86 ALA A N 1
ATOM 674 C CA . ALA A 1 86 ? -28.280 10.987 7.240 1.00 61.00 86 ALA A CA 1
ATOM 675 C C . ALA A 1 86 ? -26.959 10.601 7.936 1.00 61.00 86 ALA A C 1
ATOM 677 O O . ALA A 1 86 ? -26.850 9.518 8.502 1.00 61.00 86 ALA A O 1
ATOM 678 N N . THR A 1 87 ? -25.963 11.490 7.935 1.00 61.03 87 THR A N 1
ATOM 679 C CA . THR A 1 87 ? -24.658 11.268 8.574 1.00 61.03 87 THR A CA 1
ATOM 680 C C . THR A 1 87 ? -24.748 11.000 10.088 1.00 61.03 87 THR A C 1
ATOM 682 O O . THR A 1 87 ? -24.157 10.014 10.527 1.00 61.03 87 THR A O 1
ATOM 685 N N . PRO A 1 88 ? -25.500 11.780 10.899 1.00 58.94 88 PRO A N 1
ATOM 686 C CA . PRO A 1 88 ? -25.661 11.476 12.325 1.00 58.94 88 PRO A CA 1
ATOM 687 C C . PRO A 1 88 ? -26.479 10.201 12.583 1.00 58.94 88 PRO A C 1
ATOM 689 O O . PRO A 1 88 ? -26.185 9.474 13.526 1.00 58.94 88 PRO A O 1
ATOM 692 N N . ILE A 1 89 ? -27.455 9.873 11.727 1.00 66.00 89 ILE A N 1
ATOM 693 C CA . ILE A 1 89 ? -28.250 8.637 11.857 1.00 66.00 89 ILE A CA 1
ATOM 694 C C . ILE A 1 89 ? -27.365 7.406 11.631 1.00 66.00 89 ILE A C 1
ATOM 696 O O . ILE A 1 89 ? -27.474 6.416 12.351 1.00 66.00 89 ILE A O 1
ATOM 700 N N . MET A 1 90 ? -26.442 7.477 10.670 1.00 64.88 90 MET A N 1
ATOM 701 C CA . MET A 1 90 ? -25.517 6.381 10.387 1.00 64.88 90 MET A CA 1
ATOM 702 C C . MET A 1 90 ? -24.513 6.156 11.530 1.00 64.88 90 MET A C 1
ATOM 704 O O . MET A 1 90 ? -24.218 5.010 11.859 1.00 64.88 90 MET A O 1
ATOM 708 N N . GLN A 1 91 ? -24.051 7.224 12.194 1.00 61.00 91 GLN A N 1
ATOM 709 C CA . GLN A 1 91 ? -23.227 7.113 13.407 1.00 61.00 91 GLN A CA 1
ATOM 710 C C . GLN A 1 91 ? -24.020 6.554 14.600 1.00 61.00 91 GLN A C 1
ATOM 712 O O . GLN A 1 91 ? -23.515 5.691 15.320 1.00 61.00 91 GLN A O 1
ATOM 717 N N . ALA A 1 92 ? -25.278 6.974 14.775 1.00 66.19 92 ALA A N 1
ATOM 718 C CA . ALA A 1 92 ? -26.167 6.416 15.794 1.00 66.19 92 ALA A CA 1
ATOM 719 C C . ALA A 1 92 ? -26.451 4.919 15.564 1.00 66.19 92 ALA A C 1
ATOM 721 O O . ALA A 1 92 ? -26.523 4.159 16.527 1.00 66.19 92 ALA A O 1
ATOM 722 N N . GLY A 1 93 ? -26.541 4.475 14.304 1.00 77.75 93 GLY A N 1
ATOM 723 C CA . GLY A 1 93 ? -26.730 3.065 13.952 1.00 77.75 93 GLY A CA 1
ATOM 724 C C . GLY A 1 93 ? -25.601 2.157 14.451 1.00 77.75 93 GLY A C 1
ATOM 725 O O . GLY A 1 93 ? -25.873 1.084 14.989 1.00 77.75 93 GLY A O 1
ATOM 726 N N . ILE A 1 94 ? -24.345 2.608 14.359 1.00 74.56 94 ILE A N 1
ATOM 727 C CA . ILE A 1 94 ? -23.187 1.846 14.855 1.00 74.56 94 ILE A CA 1
ATOM 728 C C . ILE A 1 94 ? -23.258 1.716 16.383 1.00 74.56 94 ILE A C 1
ATOM 730 O O . ILE A 1 94 ? -23.211 0.603 16.903 1.00 74.56 94 ILE A O 1
ATOM 734 N N . ALA A 1 95 ? -23.463 2.820 17.108 1.00 69.75 95 ALA A N 1
ATOM 735 C CA . ALA A 1 95 ? -23.554 2.797 18.571 1.00 69.75 95 ALA A CA 1
ATOM 736 C C . ALA A 1 95 ? -24.742 1.957 19.087 1.00 69.75 95 ALA A C 1
ATOM 738 O O . ALA A 1 95 ? -24.585 1.164 20.017 1.00 69.75 95 ALA A O 1
ATOM 739 N N . ALA A 1 96 ? -25.917 2.077 18.459 1.00 78.88 96 ALA A N 1
ATOM 740 C CA . ALA A 1 96 ? -27.102 1.299 18.823 1.00 78.88 96 ALA A CA 1
ATOM 741 C C . ALA A 1 96 ? -26.903 -0.208 18.589 1.00 78.88 96 ALA A C 1
ATOM 743 O O . ALA A 1 96 ? -27.326 -1.016 19.415 1.00 78.88 96 ALA A O 1
ATOM 744 N N . SER A 1 97 ? -26.215 -0.592 17.507 1.00 78.44 97 SER A N 1
ATOM 745 C CA . SER A 1 97 ? -25.923 -2.001 17.214 1.00 78.44 97 SER A CA 1
ATOM 746 C C . SER A 1 97 ? -24.988 -2.640 18.249 1.00 78.44 97 SER A C 1
ATOM 748 O O . SER A 1 97 ? -25.259 -3.747 18.711 1.00 78.44 97 SER A O 1
ATOM 750 N N . VAL A 1 98 ? -23.953 -1.920 18.700 1.00 81.00 98 VAL A N 1
ATOM 751 C CA . VAL A 1 98 ? -23.036 -2.393 19.754 1.00 81.00 98 VAL A CA 1
ATOM 752 C C . VAL A 1 98 ? -23.768 -2.539 21.092 1.00 81.00 98 VAL A C 1
ATOM 754 O O . VAL A 1 98 ? -23.567 -3.522 21.803 1.00 81.00 98 VAL A O 1
ATOM 757 N N . CYS A 1 99 ? -24.676 -1.611 21.410 1.00 79.00 99 CYS A N 1
ATOM 758 C CA . CYS A 1 99 ? -25.487 -1.676 22.626 1.00 79.00 99 CYS A CA 1
ATOM 759 C C . CYS A 1 99 ? -26.474 -2.860 22.604 1.00 79.00 99 CYS A C 1
ATOM 761 O O . CYS A 1 99 ? -26.607 -3.575 23.596 1.00 79.00 99 CYS A O 1
ATOM 763 N N . LEU A 1 100 ? -27.112 -3.130 21.457 1.00 80.56 100 LEU A N 1
ATOM 764 C CA . LEU A 1 100 ? -27.992 -4.291 21.288 1.00 80.56 100 LEU A CA 1
ATOM 765 C C . LEU A 1 100 ? -27.223 -5.612 21.446 1.00 80.56 100 LEU A C 1
ATOM 767 O O . LEU A 1 100 ? -27.690 -6.504 22.149 1.00 80.56 100 LEU A O 1
ATOM 771 N N . VAL A 1 101 ? -26.033 -5.731 20.849 1.00 82.88 101 VAL A N 1
ATOM 772 C CA . VAL A 1 101 ? -25.178 -6.922 21.000 1.00 82.88 101 VAL A CA 1
ATOM 773 C C . VAL A 1 101 ? -24.751 -7.121 22.456 1.00 82.88 101 VAL A C 1
ATOM 775 O O . VAL A 1 101 ? -24.781 -8.249 22.939 1.00 82.88 101 VAL A O 1
ATOM 778 N N . ALA A 1 102 ? -24.417 -6.050 23.182 1.00 80.31 102 ALA A N 1
ATOM 779 C CA . ALA A 1 102 ? -24.077 -6.133 24.602 1.00 80.31 102 ALA A CA 1
ATOM 780 C C . ALA A 1 102 ? -25.272 -6.574 25.470 1.00 80.31 102 ALA A C 1
ATOM 782 O O . ALA A 1 102 ? -25.116 -7.452 26.315 1.00 80.31 102 ALA A O 1
ATOM 783 N N . LEU A 1 103 ? -26.473 -6.029 25.234 1.00 73.19 103 LEU A N 1
ATOM 784 C CA . LEU A 1 103 ? -27.694 -6.411 25.960 1.00 73.19 103 LEU A CA 1
ATOM 785 C C . LEU A 1 103 ? -28.130 -7.855 25.665 1.00 73.19 103 LEU A C 1
ATOM 787 O O . LEU A 1 103 ? -28.486 -8.592 26.583 1.00 73.19 103 LEU A O 1
ATOM 791 N N . VAL A 1 104 ? -28.083 -8.285 24.402 1.00 78.38 104 VAL A N 1
ATOM 792 C CA . VAL A 1 104 ? -28.408 -9.671 24.024 1.00 78.38 104 VAL A CA 1
ATOM 793 C C . VAL A 1 104 ? -27.337 -10.635 24.543 1.00 78.38 104 VAL A C 1
ATOM 795 O O . VAL A 1 104 ? -27.670 -11.688 25.085 1.00 78.38 104 VAL A O 1
ATOM 798 N N . GLY A 1 105 ? -26.060 -10.256 24.450 1.00 68.12 105 GLY A N 1
ATOM 799 C CA . GLY A 1 105 ? -24.937 -11.044 24.953 1.00 68.12 105 GLY A CA 1
ATOM 800 C C . GLY A 1 105 ? -24.973 -11.240 26.470 1.00 68.12 105 GLY A C 1
ATOM 801 O O . GLY A 1 105 ? -24.732 -12.349 26.944 1.00 68.12 105 GLY A O 1
ATOM 802 N N . VAL A 1 106 ? -25.343 -10.208 27.239 1.00 65.94 106 VAL A N 1
ATOM 803 C CA . VAL A 1 106 ? -25.434 -10.312 28.705 1.00 65.94 106 VAL A CA 1
ATOM 804 C C . VAL A 1 106 ? -26.605 -11.194 29.142 1.00 65.94 106 VAL A C 1
ATOM 806 O O . VAL A 1 106 ? -26.476 -11.923 30.121 1.00 65.94 106 VAL A O 1
ATOM 809 N N . ASN A 1 107 ? -27.721 -11.193 28.407 1.00 60.03 107 ASN A N 1
ATOM 810 C CA . ASN A 1 107 ? -28.874 -12.037 28.726 1.00 60.03 107 ASN A CA 1
ATOM 811 C C . ASN A 1 107 ? -28.612 -13.510 28.357 1.00 60.03 107 ASN A C 1
ATOM 813 O O . ASN A 1 107 ? -28.930 -14.418 29.123 1.00 60.03 107 ASN A O 1
ATOM 817 N N . MET A 1 108 ? -27.934 -13.757 27.230 1.00 61.31 108 MET A N 1
ATOM 818 C CA . MET A 1 108 ? -27.562 -15.109 26.802 1.00 61.31 108 MET A CA 1
ATOM 819 C C . MET A 1 108 ? -26.498 -15.745 27.712 1.00 61.31 108 MET A C 1
ATOM 821 O O . MET A 1 108 ? -26.531 -16.953 27.926 1.00 61.31 108 MET A O 1
ATOM 825 N N . MET A 1 109 ? -25.601 -14.945 28.299 1.00 57.75 109 MET A N 1
ATOM 826 C CA . MET A 1 109 ? -24.588 -15.436 29.242 1.00 57.75 109 MET A CA 1
ATOM 827 C C . MET A 1 109 ? -25.112 -15.595 30.683 1.00 57.75 109 MET A C 1
ATOM 829 O O . MET A 1 109 ? -24.599 -16.438 31.409 1.00 57.75 109 MET A O 1
ATOM 833 N N . ASN A 1 110 ? -26.152 -14.850 31.085 1.00 53.06 110 ASN A N 1
ATOM 834 C CA . ASN A 1 110 ? -26.781 -14.972 32.413 1.00 53.06 110 ASN A CA 1
ATOM 835 C C . ASN A 1 110 ? -27.969 -15.947 32.464 1.00 53.06 110 ASN A C 1
ATOM 837 O O . ASN A 1 110 ? -28.467 -16.228 33.546 1.00 53.06 110 ASN A O 1
ATOM 841 N N . SER A 1 111 ? -28.404 -16.531 31.341 1.00 47.41 111 SER A N 1
ATOM 842 C CA . SER A 1 111 ? -29.519 -17.501 31.312 1.00 47.41 111 SER A CA 1
ATOM 843 C C . SER A 1 111 ? -29.207 -18.860 31.975 1.00 47.41 111 SER A C 1
ATOM 845 O O . SER A 1 111 ? -29.949 -19.818 31.773 1.00 47.41 111 SER A O 1
ATOM 847 N N . THR A 1 112 ? -28.123 -18.966 32.753 1.00 52.38 112 THR A N 1
ATOM 848 C CA . THR A 1 112 ? -27.842 -20.137 33.606 1.00 52.38 112 THR A CA 1
ATOM 849 C C . THR A 1 112 ? -28.051 -19.856 35.098 1.00 52.38 112 THR A C 1
ATOM 851 O O . THR A 1 112 ? -28.047 -20.811 35.859 1.00 52.38 112 THR A O 1
ATOM 854 N N . ASP A 1 113 ? -28.334 -18.619 35.526 1.00 47.72 113 ASP A N 1
ATOM 855 C CA . ASP A 1 113 ? -28.669 -18.347 36.929 1.00 47.72 113 ASP A CA 1
ATOM 856 C C . ASP A 1 113 ? -29.901 -17.443 37.082 1.00 47.72 113 ASP A C 1
ATOM 858 O O . ASP A 1 113 ? -30.193 -16.562 36.277 1.00 47.72 113 ASP A O 1
ATOM 862 N N . GLU A 1 114 ? -30.663 -17.774 38.115 1.00 42.22 114 GLU A N 1
ATOM 863 C CA . GLU A 1 114 ? -32.067 -17.485 38.375 1.00 42.22 114 GLU A CA 1
ATOM 864 C C . GLU A 1 114 ? -32.588 -16.055 38.145 1.00 42.22 114 GLU A C 1
ATOM 866 O O . GLU A 1 114 ? -31.972 -15.031 38.437 1.00 42.22 114 GLU A O 1
ATOM 871 N N . VAL A 1 115 ? -33.859 -16.030 37.739 1.00 49.53 115 VAL A N 1
ATOM 872 C CA . VAL A 1 115 ? -34.770 -14.886 37.772 1.00 49.53 115 VAL A CA 1
ATOM 873 C C . VAL A 1 115 ? -34.891 -14.349 39.204 1.00 49.53 115 VAL A C 1
ATOM 875 O O . VAL A 1 115 ? -35.653 -14.882 40.007 1.00 49.53 115 VAL A O 1
ATOM 878 N N . ALA A 1 116 ? -34.225 -13.234 39.500 1.00 42.00 116 ALA A N 1
ATOM 879 C CA . ALA A 1 116 ? -34.527 -12.409 40.666 1.00 42.00 116 ALA A CA 1
ATOM 880 C C . ALA A 1 116 ? -35.103 -11.061 40.211 1.00 42.00 116 ALA A C 1
ATOM 882 O O . ALA A 1 116 ? -34.396 -10.104 39.901 1.00 42.00 116 ALA A O 1
ATOM 883 N N . GLN A 1 117 ? -36.433 -11.007 40.173 1.00 50.53 117 GLN A N 1
ATOM 884 C CA . GLN A 1 117 ? -37.199 -9.769 40.273 1.00 50.53 117 GLN A CA 1
ATOM 885 C C . GLN A 1 117 ? -36.761 -9.017 41.533 1.00 50.53 117 GLN A C 1
ATOM 887 O O . GLN A 1 117 ? -37.060 -9.470 42.632 1.00 50.53 117 GLN A O 1
ATOM 892 N N . THR A 1 118 ? -36.102 -7.870 41.390 1.00 46.00 118 THR A N 1
ATOM 893 C CA . THR A 1 118 ? -36.097 -6.838 42.437 1.00 46.00 118 THR A CA 1
ATOM 894 C C . THR A 1 118 ? -35.755 -5.481 41.827 1.00 46.00 118 THR A C 1
ATOM 896 O O . THR A 1 118 ? -34.908 -5.383 40.945 1.00 46.00 118 THR A O 1
ATOM 899 N N . GLU A 1 119 ? -36.492 -4.463 42.266 1.00 48.22 119 GLU A N 1
ATOM 900 C CA . GLU A 1 119 ? -36.478 -3.068 41.818 1.00 48.22 119 GLU A CA 1
ATOM 901 C C . GLU A 1 119 ? -35.076 -2.483 41.572 1.00 48.22 119 GLU A C 1
ATOM 903 O O . GLU A 1 119 ? -34.134 -2.812 42.299 1.00 48.22 119 GLU A O 1
ATOM 908 N N . PRO A 1 120 ? -34.921 -1.541 40.618 1.00 51.28 120 PRO A N 1
ATOM 909 C CA . PRO A 1 120 ? -33.665 -0.835 40.445 1.00 51.28 120 PRO A CA 1
ATOM 910 C C . PRO A 1 120 ? -33.508 0.159 41.602 1.00 51.28 120 PRO A C 1
ATOM 912 O O . PRO A 1 120 ? -33.855 1.334 41.494 1.00 51.28 120 PRO A O 1
ATOM 915 N N . ALA A 1 121 ? -32.978 -0.300 42.733 1.00 56.78 121 ALA A N 1
ATOM 916 C CA . ALA A 1 121 ? -32.400 0.604 43.709 1.00 56.78 121 ALA A CA 1
ATOM 917 C C . ALA A 1 121 ? -31.218 1.293 43.017 1.00 56.78 121 ALA A C 1
ATOM 919 O O . ALA A 1 121 ? -30.245 0.640 42.638 1.00 56.78 121 ALA A O 1
ATOM 920 N N . LEU A 1 122 ? -31.319 2.607 42.809 1.00 54.53 122 LEU A N 1
ATOM 921 C CA . LEU A 1 122 ? -30.205 3.438 42.362 1.00 54.53 122 LEU A CA 1
ATOM 922 C C . LEU A 1 122 ? -29.064 3.316 43.382 1.00 54.53 122 LEU A C 1
ATOM 924 O O . LEU A 1 122 ? -29.003 4.049 44.367 1.00 54.53 122 LEU A O 1
ATOM 928 N N . GLN A 1 123 ? -28.161 2.366 43.154 1.00 53.22 123 GLN A N 1
ATOM 929 C CA . GLN A 1 123 ? -26.927 2.210 43.908 1.00 53.22 123 GLN A CA 1
ATOM 930 C C . GLN A 1 123 ? -25.951 3.296 43.456 1.00 53.22 123 GLN A C 1
ATOM 932 O O . GLN A 1 123 ? -25.183 3.130 42.512 1.00 53.22 123 GLN A O 1
ATOM 937 N N . THR A 1 124 ? -25.982 4.439 44.135 1.00 52.78 124 THR A N 1
ATOM 938 C CA . THR A 1 124 ? -25.037 5.546 43.947 1.00 52.78 124 THR A CA 1
ATOM 939 C C . THR A 1 124 ? -23.713 5.274 44.663 1.00 52.78 124 THR A C 1
ATOM 941 O O . THR A 1 124 ? -23.236 6.110 45.432 1.00 52.78 124 THR A O 1
ATOM 944 N N . ILE A 1 125 ? -23.115 4.102 44.449 1.00 62.34 125 ILE A N 1
ATOM 945 C CA . ILE A 1 125 ? -21.726 3.888 44.856 1.00 62.34 125 ILE A CA 1
ATOM 946 C C . ILE A 1 125 ? -20.864 4.426 43.710 1.00 62.34 125 ILE A C 1
ATOM 948 O O . ILE A 1 125 ? -20.918 3.877 42.606 1.00 62.34 125 ILE A O 1
ATOM 952 N N . PRO A 1 126 ? -20.106 5.519 43.905 1.00 53.25 126 PRO A N 1
ATOM 953 C CA . PRO A 1 126 ? -19.265 6.040 42.845 1.00 53.25 126 PRO A CA 1
ATOM 954 C C . PRO A 1 126 ? -18.183 5.005 42.525 1.00 53.25 126 PRO A C 1
ATOM 956 O O . PRO A 1 126 ? -17.333 4.706 43.357 1.00 53.25 126 PRO A O 1
ATOM 959 N N . PHE A 1 127 ? -18.153 4.518 41.284 1.00 59.69 127 PHE A N 1
ATOM 960 C CA . PHE A 1 127 ? -17.060 3.698 40.736 1.00 59.69 127 PHE A CA 1
ATOM 961 C C . PHE A 1 127 ? -15.730 4.477 40.575 1.00 59.69 127 PHE A C 1
ATOM 963 O O . PHE A 1 127 ? -14.831 4.077 39.839 1.00 59.69 127 PHE A O 1
ATOM 970 N N . SER A 1 128 ? -15.570 5.601 41.276 1.00 57.25 128 SER A N 1
ATOM 971 C CA . SER A 1 128 ? -14.386 6.455 41.240 1.00 57.25 128 SER A CA 1
ATOM 972 C C . SER A 1 128 ? -13.299 5.923 42.176 1.00 57.25 128 SER A C 1
ATOM 974 O O . SER A 1 128 ? -12.931 6.590 43.138 1.00 57.25 128 SER A O 1
ATOM 976 N N . ASN A 1 129 ? -12.773 4.728 41.905 1.00 56.56 129 ASN A N 1
ATOM 977 C CA . ASN A 1 129 ? -11.531 4.277 42.547 1.00 56.56 129 ASN A CA 1
ATOM 978 C C . ASN A 1 129 ? -10.485 3.716 41.573 1.00 56.56 129 ASN A C 1
ATOM 980 O O . ASN A 1 129 ? -9.499 3.124 41.995 1.00 56.56 129 ASN A O 1
ATOM 984 N N . ALA A 1 130 ? -10.653 3.955 40.271 1.00 51.62 130 ALA A N 1
ATOM 985 C CA . ALA A 1 130 ? -9.614 3.721 39.273 1.00 51.62 130 ALA A CA 1
ATOM 986 C C . ALA A 1 130 ? -9.129 5.063 38.709 1.00 51.62 130 ALA A C 1
ATOM 988 O O . ALA A 1 130 ? -9.360 5.397 37.550 1.00 51.62 130 ALA A O 1
ATOM 989 N N . VAL A 1 131 ? -8.449 5.854 39.543 1.00 51.34 131 VAL A N 1
ATOM 990 C CA . VAL A 1 131 ? -7.593 6.934 39.042 1.00 51.34 131 VAL A CA 1
ATOM 991 C C . VAL A 1 131 ? -6.381 6.256 38.398 1.00 51.34 131 VAL A C 1
ATOM 993 O O . VAL A 1 131 ? -5.383 5.984 39.059 1.00 51.34 131 VAL A O 1
ATOM 996 N N . GLN A 1 132 ? -6.477 5.911 37.112 1.00 51.47 132 GLN A N 1
ATOM 997 C CA . GLN A 1 132 ? -5.296 5.555 36.329 1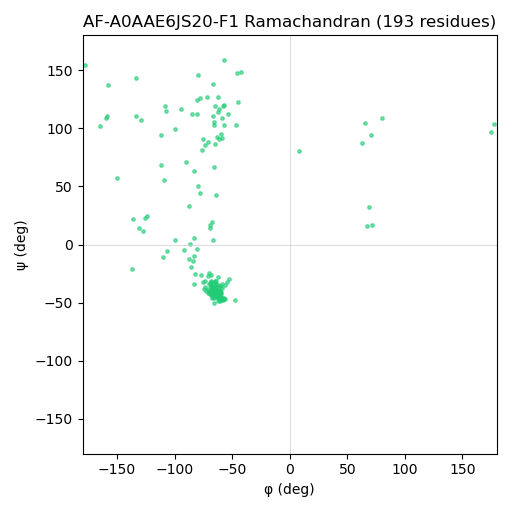.00 51.47 132 GLN A CA 1
ATOM 998 C C . GLN A 1 132 ? -4.426 6.809 36.216 1.00 51.47 132 GLN A C 1
ATOM 1000 O O . GLN A 1 132 ? -4.733 7.741 35.473 1.00 51.47 132 GLN A O 1
ATOM 1005 N N . ALA A 1 133 ? -3.357 6.856 37.007 1.00 53.78 133 ALA A N 1
ATOM 1006 C CA . ALA A 1 133 ? -2.387 7.934 36.962 1.00 53.78 133 ALA A CA 1
ATOM 1007 C C . ALA A 1 133 ? -1.666 7.906 35.606 1.00 53.78 133 ALA A C 1
ATOM 1009 O O . ALA A 1 133 ? -0.790 7.078 35.372 1.00 53.78 133 ALA A O 1
ATOM 1010 N N . VAL A 1 134 ? -1.991 8.844 34.714 1.00 51.34 134 VAL A N 1
ATOM 1011 C CA . VAL A 1 134 ? -1.232 9.098 33.472 1.00 51.34 134 VAL A CA 1
ATOM 1012 C C . VAL A 1 134 ? 0.038 9.904 33.796 1.00 51.34 134 VAL A C 1
ATOM 1014 O O . VAL A 1 134 ? 0.375 10.889 33.149 1.00 51.34 134 VAL A O 1
ATOM 1017 N N . SER A 1 135 ? 0.740 9.517 34.862 1.00 51.56 135 SER A N 1
ATOM 1018 C CA . SER A 1 135 ? 2.016 10.101 35.263 1.00 51.56 135 SER A CA 1
ATOM 1019 C C . SER A 1 135 ? 2.981 8.974 35.589 1.00 51.56 135 SER A C 1
ATOM 1021 O O . SER A 1 135 ? 2.831 8.271 36.585 1.00 51.56 135 SER A O 1
ATOM 1023 N N . TYR A 1 136 ? 3.987 8.82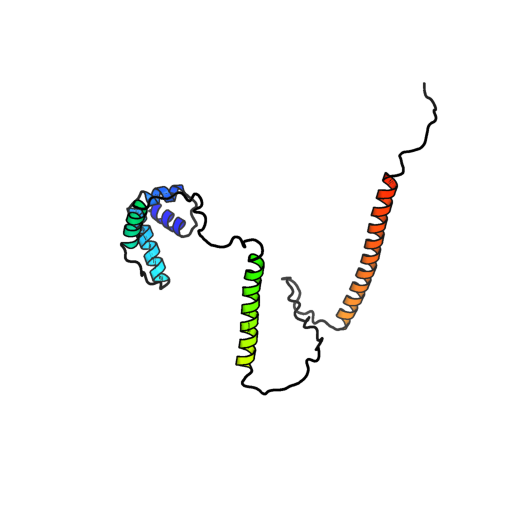0 34.732 1.00 50.97 136 TYR A N 1
ATOM 1024 C CA . TYR A 1 136 ? 4.996 7.759 34.772 1.00 50.97 136 TYR A CA 1
ATOM 1025 C C . TYR A 1 136 ? 5.939 7.841 35.995 1.00 50.97 136 TYR A C 1
ATOM 1027 O O . TYR A 1 136 ? 6.877 7.062 36.099 1.00 50.97 136 TYR A O 1
ATOM 1035 N N . ASN A 1 137 ? 5.722 8.781 36.926 1.00 58.84 137 ASN A N 1
ATOM 1036 C CA . ASN A 1 137 ? 6.608 9.004 38.072 1.00 58.84 137 ASN A CA 1
ATOM 1037 C C . ASN A 1 137 ? 5.874 9.205 39.414 1.00 58.84 137 ASN A C 1
ATOM 1039 O O . ASN A 1 137 ? 6.422 9.806 40.337 1.00 58.84 137 ASN A O 1
ATOM 1043 N N . ALA A 1 138 ? 4.626 8.742 39.540 1.00 52.59 138 ALA A N 1
ATOM 1044 C CA . ALA A 1 138 ? 3.933 8.755 40.828 1.00 52.59 138 ALA A CA 1
ATOM 1045 C C . ALA A 1 138 ? 4.388 7.553 41.688 1.00 52.59 138 ALA A C 1
ATOM 1047 O O . ALA A 1 138 ? 4.292 6.416 41.221 1.00 52.59 138 ALA A O 1
ATOM 1048 N N . PRO A 1 139 ? 4.891 7.758 42.924 1.00 53.38 139 PRO A N 1
ATOM 1049 C CA . PRO A 1 139 ? 5.308 6.656 43.784 1.00 53.38 139 PRO A CA 1
ATOM 1050 C C . PRO A 1 139 ? 4.109 5.757 44.112 1.00 53.38 139 PRO A C 1
ATOM 1052 O O . PRO A 1 139 ? 3.081 6.217 44.603 1.00 53.38 139 PRO A O 1
ATOM 1055 N N . SER A 1 140 ? 4.261 4.458 43.864 1.00 55.16 140 SER A N 1
ATOM 1056 C CA . SER A 1 140 ? 3.234 3.408 43.944 1.00 55.16 140 SER A CA 1
ATOM 1057 C C . SER A 1 140 ? 2.730 3.069 45.359 1.00 55.16 140 SER A C 1
ATOM 1059 O O . SER A 1 140 ? 2.110 2.029 45.552 1.00 55.16 140 SER A O 1
ATOM 1061 N N . ASN A 1 141 ? 2.972 3.925 46.354 1.00 54.38 141 ASN A N 1
ATOM 1062 C CA . ASN A 1 141 ? 2.652 3.667 47.763 1.00 54.38 141 ASN A CA 1
ATOM 1063 C C . ASN A 1 141 ? 1.786 4.751 48.417 1.00 54.38 141 ASN A C 1
ATOM 1065 O O . ASN A 1 141 ? 1.780 4.873 49.641 1.00 54.38 141 ASN A O 1
ATOM 1069 N N . ASP A 1 142 ? 1.031 5.530 47.640 1.00 57.31 142 ASP A N 1
ATOM 1070 C CA . ASP A 1 142 ? 0.036 6.434 48.221 1.00 57.31 142 ASP A CA 1
ATOM 1071 C C . ASP A 1 142 ? -1.320 5.726 48.352 1.00 57.31 142 ASP A C 1
ATOM 1073 O O . ASP A 1 142 ? -2.269 5.978 47.611 1.00 57.31 142 ASP A O 1
ATOM 1077 N N . LEU A 1 143 ? -1.394 4.774 49.289 1.00 60.69 143 LEU A N 1
ATOM 1078 C CA . LEU A 1 143 ? -2.679 4.298 49.793 1.00 60.69 143 LEU A CA 1
ATOM 1079 C C . LEU A 1 143 ? -3.406 5.526 50.349 1.00 60.69 143 LEU A C 1
ATOM 1081 O O . LEU A 1 143 ? -2.889 6.202 51.238 1.00 60.69 143 LEU A O 1
ATOM 1085 N N . VAL A 1 144 ? -4.570 5.846 49.787 1.00 61.28 144 VAL A N 1
ATOM 1086 C CA . VAL A 1 144 ? -5.383 7.002 50.180 1.00 61.28 144 VAL A CA 1
ATOM 1087 C C . VAL A 1 144 ? -5.870 6.794 51.619 1.00 61.28 144 VAL A C 1
ATOM 1089 O O . VAL A 1 144 ? -6.933 6.231 51.863 1.00 61.28 144 VAL A O 1
ATOM 1092 N N . THR A 1 145 ? -5.060 7.200 52.595 1.00 71.81 145 THR A N 1
ATOM 1093 C CA . THR A 1 145 ? -5.434 7.238 54.012 1.00 71.81 145 THR A CA 1
ATOM 1094 C C . THR A 1 145 ? -6.533 8.294 54.191 1.00 71.81 145 THR A C 1
ATOM 1096 O O . THR A 1 145 ? -6.404 9.381 53.620 1.00 71.81 145 THR A O 1
ATOM 1099 N N . PRO A 1 146 ? -7.590 8.046 54.990 1.00 71.62 146 PRO A N 1
ATOM 1100 C CA . PRO A 1 146 ? -8.687 9.004 55.191 1.00 71.62 146 PRO A CA 1
ATOM 1101 C C . PRO A 1 146 ? -8.209 10.392 55.650 1.00 71.62 146 PRO A C 1
ATOM 1103 O O . PRO A 1 146 ? -8.755 11.405 55.229 1.00 71.62 146 PRO A O 1
ATOM 1106 N N . GLU A 1 147 ? -7.117 10.456 56.414 1.00 78.44 147 GLU A N 1
ATOM 1107 C CA . GLU A 1 147 ? -6.475 11.711 56.827 1.00 78.44 147 GLU A CA 1
ATOM 1108 C C . GLU A 1 147 ? -5.959 12.546 55.636 1.00 78.44 147 GLU A C 1
ATOM 1110 O O . GLU A 1 147 ? -6.126 13.767 55.592 1.00 78.44 147 GLU A O 1
ATOM 1115 N N . LYS A 1 148 ? -5.378 11.896 54.617 1.00 76.81 148 LYS A N 1
ATOM 1116 C CA . LYS A 1 148 ? -4.907 12.581 53.403 1.00 76.81 148 LYS A CA 1
ATOM 1117 C C . LYS A 1 148 ? -6.071 13.103 52.567 1.00 76.81 148 LYS A C 1
ATOM 1119 O O . LYS A 1 148 ? -5.943 14.164 51.955 1.00 76.81 148 LYS A O 1
ATOM 1124 N N . LEU A 1 149 ? -7.200 12.394 52.576 1.00 78.44 149 LEU A N 1
ATOM 1125 C CA . LEU A 1 149 ? -8.420 12.803 51.885 1.00 78.44 149 LEU A CA 1
ATOM 1126 C C . LEU A 1 149 ? -9.015 14.069 52.515 1.00 78.44 149 LEU A C 1
ATOM 1128 O O . LEU A 1 149 ? -9.323 15.017 51.796 1.00 78.44 149 LEU A O 1
ATOM 1132 N N . GLU A 1 150 ? -9.087 14.139 53.847 1.00 85.00 150 GLU A N 1
ATOM 1133 C CA . GLU A 1 150 ? -9.523 15.355 54.548 1.00 85.00 150 GLU A CA 1
ATOM 1134 C C . GLU A 1 150 ? -8.586 16.538 54.270 1.00 85.00 150 GLU A C 1
ATOM 1136 O O . GLU A 1 150 ? -9.032 17.666 54.039 1.00 85.00 150 GLU A O 1
ATOM 1141 N N . GLN A 1 151 ? -7.271 16.299 54.232 1.00 84.69 151 GLN A N 1
ATOM 1142 C CA . GLN A 1 151 ? -6.307 17.347 53.898 1.00 84.69 151 GLN A CA 1
ATOM 1143 C C . GLN A 1 151 ? -6.450 17.820 52.439 1.00 84.69 151 GLN A C 1
ATOM 1145 O O . GLN A 1 151 ? -6.312 19.016 52.163 1.00 84.69 151 GLN A O 1
ATOM 1150 N N . GLN A 1 152 ? -6.746 16.913 51.502 1.00 83.25 152 GLN A N 1
ATOM 1151 C CA . GLN A 1 152 ? -7.047 17.256 50.109 1.00 83.25 152 GLN A CA 1
ATOM 1152 C C . GLN A 1 152 ? -8.350 18.051 49.983 1.00 83.25 152 GLN A C 1
ATOM 1154 O O . GLN A 1 152 ? -8.373 19.041 49.252 1.00 83.25 152 GLN A O 1
ATOM 1159 N N . GLN A 1 153 ? -9.393 17.681 50.728 1.00 85.62 153 GLN A N 1
ATOM 1160 C CA . GLN A 1 153 ? -10.661 18.416 50.775 1.00 85.62 153 GLN A CA 1
ATOM 1161 C C . GLN A 1 153 ? -10.452 19.845 51.285 1.00 85.62 153 GLN A C 1
ATOM 1163 O O . GLN A 1 153 ? -10.821 20.792 50.596 1.00 85.62 153 GLN A O 1
ATOM 1168 N N . ARG A 1 154 ? -9.725 20.028 52.398 1.00 90.25 154 ARG A N 1
ATOM 1169 C CA . ARG A 1 154 ? -9.399 21.373 52.913 1.00 90.25 154 ARG A CA 1
ATOM 1170 C C . ARG A 1 154 ? -8.625 22.222 51.904 1.00 90.25 154 ARG A C 1
ATOM 1172 O O . ARG A 1 154 ? -8.837 23.431 51.816 1.00 90.25 154 ARG A O 1
ATOM 1179 N N . ARG A 1 155 ? -7.714 21.607 51.138 1.00 89.56 155 ARG A N 1
ATOM 1180 C CA . ARG A 1 155 ? -7.006 22.306 50.054 1.00 89.56 155 ARG A CA 1
ATOM 1181 C C . ARG A 1 155 ? -7.968 22.720 48.943 1.00 89.56 155 ARG A C 1
ATOM 1183 O O . ARG A 1 155 ? -7.909 23.875 48.526 1.00 89.56 155 ARG A O 1
ATOM 1190 N N . LEU A 1 156 ? -8.854 21.827 48.499 1.00 91.12 156 LEU A N 1
ATOM 1191 C CA . LEU A 1 156 ? -9.856 22.133 47.473 1.00 91.12 156 LEU A CA 1
ATOM 1192 C C . LEU A 1 156 ? -10.797 23.258 47.903 1.00 91.12 156 LEU A C 1
ATOM 1194 O O . LEU A 1 156 ? -11.027 24.167 47.110 1.00 91.12 156 LEU A O 1
ATOM 1198 N N . ASP A 1 157 ? -11.249 23.265 49.155 1.00 92.69 157 ASP A N 1
ATOM 1199 C CA . ASP A 1 157 ? -12.117 24.325 49.679 1.00 92.69 157 ASP A CA 1
ATOM 1200 C C . ASP A 1 157 ? -11.441 25.700 49.588 1.00 92.69 157 ASP A C 1
ATOM 1202 O O . ASP A 1 157 ? -12.030 26.664 49.093 1.00 92.69 157 ASP A O 1
ATOM 1206 N N . SER A 1 158 ? -10.163 25.787 49.980 1.00 91.94 158 SER A N 1
ATOM 1207 C CA . SER A 1 158 ? -9.401 27.038 49.860 1.00 91.94 158 SER A CA 1
ATOM 1208 C C . SER A 1 158 ? -9.199 27.476 48.404 1.00 91.94 158 SER A C 1
ATOM 1210 O O . SER A 1 158 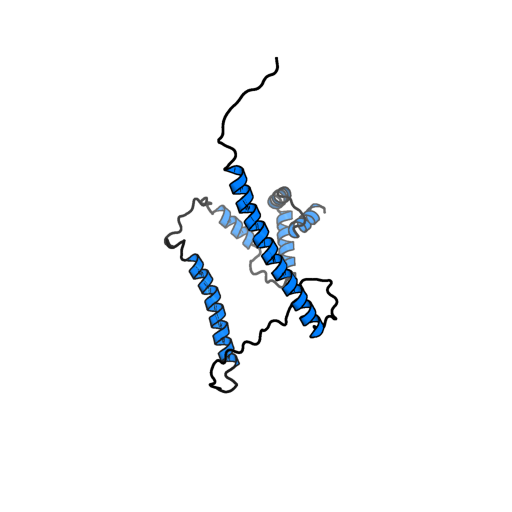? -9.200 28.671 48.105 1.00 91.94 158 SER A O 1
ATOM 1212 N N . LEU A 1 159 ? -9.047 26.523 47.479 1.00 93.25 159 LEU A N 1
ATOM 1213 C CA . LEU A 1 159 ? -8.892 26.815 46.054 1.00 93.25 159 LEU A CA 1
ATOM 1214 C C . LEU A 1 159 ? -10.203 27.313 45.444 1.00 93.25 159 LEU A C 1
ATOM 1216 O O . LEU A 1 159 ? -10.179 28.280 44.687 1.00 93.25 159 LEU A O 1
ATOM 1220 N N . LEU A 1 160 ? -11.334 26.705 45.806 1.00 92.12 160 LEU A N 1
ATOM 1221 C CA . LEU A 1 160 ? -12.661 27.137 45.369 1.00 92.12 160 LEU A CA 1
ATOM 1222 C C . LEU A 1 160 ? -12.971 28.550 45.864 1.00 92.12 160 LEU A C 1
ATOM 1224 O O . LEU A 1 160 ? -13.367 29.402 45.068 1.00 92.12 160 LEU A O 1
ATOM 1228 N N . GLN A 1 161 ? -12.708 28.829 47.143 1.00 91.94 161 GLN A N 1
ATOM 1229 C CA . GLN A 1 161 ? -12.900 30.165 47.705 1.00 91.94 161 GLN A CA 1
ATOM 1230 C C . GLN A 1 161 ? -12.055 31.216 46.968 1.00 91.94 161 GLN A C 1
ATOM 1232 O O . GLN A 1 161 ? -12.566 32.270 46.583 1.00 91.94 161 GLN A O 1
ATOM 1237 N N . ASN A 1 162 ? -10.775 30.921 46.722 1.00 91.19 162 ASN A N 1
ATOM 1238 C CA . ASN A 1 162 ? -9.888 31.824 45.989 1.00 91.19 162 ASN A CA 1
ATOM 1239 C C . ASN A 1 162 ? -10.322 32.010 44.527 1.00 91.19 162 ASN A C 1
ATOM 1241 O O . ASN A 1 162 ? -10.273 33.129 44.013 1.00 91.19 162 ASN A O 1
ATOM 1245 N N . TYR A 1 163 ? -10.778 30.945 43.865 1.00 89.38 163 TYR A N 1
ATOM 1246 C CA . TYR A 1 163 ? -11.261 30.998 42.486 1.00 89.38 163 TYR A CA 1
ATOM 1247 C C . TYR A 1 163 ? -12.490 31.902 42.348 1.00 89.38 163 TYR A C 1
ATOM 1249 O O . TYR A 1 163 ? -12.563 32.713 41.423 1.00 89.38 163 TYR A O 1
ATOM 1257 N N . GLU A 1 164 ? -13.437 31.828 43.285 1.00 88.50 164 GLU A N 1
ATOM 1258 C CA . GLU A 1 164 ? -14.601 32.714 43.273 1.00 88.50 164 GLU A CA 1
ATOM 1259 C C . GLU A 1 164 ? -14.222 34.183 43.462 1.00 88.50 164 GLU A C 1
ATOM 1261 O O . GLU A 1 164 ? -14.765 35.048 42.768 1.00 88.50 164 GLU A O 1
ATOM 1266 N N . ILE A 1 165 ? -13.280 34.473 44.366 1.00 87.12 165 ILE A N 1
ATOM 1267 C CA . ILE A 1 165 ? -12.773 35.835 44.573 1.00 87.12 165 ILE A CA 1
ATOM 1268 C C . ILE A 1 165 ? -12.116 36.341 43.289 1.00 87.12 165 ILE A C 1
ATOM 1270 O O . ILE A 1 165 ? -12.441 37.439 42.842 1.00 87.12 165 ILE A O 1
ATOM 1274 N N . GLN A 1 166 ? -11.259 35.531 42.662 1.00 83.69 166 GLN A N 1
ATOM 1275 C CA . GLN A 1 166 ? -10.566 35.902 41.429 1.00 83.69 166 GLN A CA 1
ATOM 1276 C C . GLN A 1 166 ? -11.534 36.112 40.259 1.00 83.69 166 GLN A C 1
ATOM 1278 O O . GLN A 1 166 ? -11.383 37.055 39.488 1.00 83.69 166 GLN A O 1
ATOM 1283 N N . ARG A 1 167 ? -12.577 35.285 40.150 1.00 81.69 167 ARG A N 1
ATOM 1284 C CA . ARG A 1 167 ? -13.620 35.461 39.134 1.00 81.69 167 ARG A CA 1
ATOM 1285 C C . ARG A 1 167 ? -14.406 36.753 39.349 1.00 81.69 167 ARG A C 1
ATOM 1287 O O . ARG A 1 167 ? -14.729 37.441 38.384 1.00 81.69 167 ARG A O 1
ATOM 1294 N N . ARG A 1 168 ? -14.722 37.100 40.601 1.00 80.19 168 ARG A N 1
ATOM 1295 C CA . ARG A 1 168 ? -15.413 38.357 40.925 1.00 80.19 168 ARG A CA 1
ATOM 1296 C C . ARG A 1 168 ? -14.523 39.562 40.652 1.00 80.19 168 ARG A C 1
ATOM 1298 O O . ARG A 1 168 ? -15.001 40.498 40.025 1.00 80.19 168 ARG A O 1
ATOM 1305 N N . THR A 1 169 ? -13.256 39.540 41.065 1.00 74.25 169 THR A N 1
ATOM 1306 C CA . THR A 1 169 ? -12.333 40.650 40.791 1.00 74.25 169 THR A CA 1
ATOM 1307 C C . THR A 1 169 ? -12.078 40.807 39.299 1.00 74.25 169 THR A C 1
ATOM 1309 O O . THR A 1 169 ? -12.186 41.922 38.810 1.00 74.25 169 THR A O 1
ATOM 1312 N N . GLN A 1 170 ? -11.850 39.720 38.556 1.00 69.50 170 GLN A N 1
ATOM 1313 C CA . GLN A 1 170 ? -11.670 39.779 37.103 1.00 69.50 170 GLN A CA 1
ATOM 1314 C C . GLN A 1 170 ? -12.916 40.326 36.394 1.00 69.50 170 GLN A C 1
ATOM 1316 O O . GLN A 1 170 ? -12.792 41.187 35.528 1.00 69.50 170 GLN A O 1
ATOM 1321 N N . ASN A 1 171 ? -14.118 39.899 36.794 1.00 65.38 171 ASN A N 1
ATOM 1322 C CA . ASN A 1 171 ? -15.357 40.463 36.255 1.00 65.38 171 ASN A CA 1
ATOM 1323 C C . ASN A 1 171 ? -15.529 41.951 36.611 1.00 65.38 171 ASN A C 1
ATOM 1325 O O . ASN A 1 171 ? -16.004 42.704 35.768 1.00 65.38 171 ASN A O 1
ATOM 1329 N N . VAL A 1 172 ? -15.125 42.383 37.814 1.00 60.84 172 VAL A N 1
ATOM 1330 C CA . VAL A 1 172 ? -15.177 43.796 38.237 1.00 60.84 172 VAL A CA 1
ATOM 1331 C C . VAL A 1 172 ? -14.176 44.650 37.450 1.00 60.84 172 VAL A C 1
ATOM 1333 O O . VAL A 1 172 ? -14.557 45.704 36.942 1.00 60.84 172 VAL A O 1
ATOM 1336 N N . THR A 1 173 ? -12.942 44.175 37.250 1.00 59.34 173 THR A N 1
ATOM 1337 C CA . THR A 1 173 ? -11.923 44.878 36.451 1.00 59.34 173 THR A CA 1
ATOM 1338 C C . THR A 1 173 ? -12.377 45.080 35.004 1.00 59.34 173 THR A C 1
ATOM 1340 O O . THR A 1 173 ? -12.195 46.168 34.465 1.00 59.34 173 THR A O 1
ATOM 1343 N N . LEU A 1 174 ? -13.039 44.089 34.394 1.00 55.12 174 LEU A N 1
ATOM 1344 C CA . LEU A 1 174 ? -13.582 44.220 33.035 1.00 55.12 174 LEU A CA 1
ATOM 1345 C C . LEU A 1 174 ? -14.691 45.288 32.952 1.00 55.12 174 LEU A C 1
ATOM 1347 O O . LEU A 1 174 ? -14.737 46.042 31.984 1.00 55.12 174 LEU A O 1
ATOM 1351 N N . THR A 1 175 ? -15.542 45.417 33.977 1.00 57.34 175 THR A N 1
ATOM 1352 C CA . THR A 1 175 ? -16.576 46.471 34.025 1.00 57.34 175 THR A CA 1
ATOM 1353 C C . THR A 1 175 ? -16.037 47.875 34.308 1.00 57.34 175 THR A C 1
ATOM 1355 O O . THR A 1 175 ? -16.609 48.850 33.813 1.00 57.34 175 THR A O 1
ATOM 1358 N N . ASP A 1 176 ? -14.953 48.006 35.074 1.00 56.56 176 ASP A N 1
ATOM 1359 C CA . ASP A 1 176 ? -14.377 49.313 35.414 1.00 56.56 176 ASP A CA 1
ATOM 1360 C C . ASP A 1 176 ? -13.451 49.849 34.306 1.00 56.56 176 ASP A C 1
ATOM 1362 O O . ASP A 1 176 ? -13.459 51.053 34.035 1.00 56.56 176 ASP A O 1
ATOM 1366 N N . GLU A 1 177 ? -12.726 48.980 33.588 1.00 56.56 177 GLU A N 1
ATOM 1367 C CA . GLU A 1 177 ? -11.936 49.381 32.411 1.00 56.56 177 GLU A CA 1
ATOM 1368 C C . GLU A 1 177 ? -12.819 49.820 31.231 1.00 56.56 177 GLU A C 1
ATOM 1370 O O . GLU A 1 177 ? -12.468 50.764 30.513 1.00 56.56 177 GLU A O 1
ATOM 1375 N N . GLU A 1 178 ? -13.991 49.200 31.055 1.00 52.47 178 GLU A N 1
ATOM 1376 C CA . GLU A 1 178 ? -14.958 49.614 30.033 1.00 52.47 178 GLU A CA 1
ATOM 1377 C C . GLU A 1 178 ? -15.623 50.954 30.404 1.00 52.47 178 GLU A C 1
ATOM 1379 O O . GLU A 1 178 ? -15.745 51.834 29.549 1.00 52.47 178 GLU A O 1
ATOM 1384 N N . LYS A 1 179 ? -15.925 51.195 31.693 1.00 51.19 179 LYS A N 1
ATOM 1385 C CA . LYS A 1 179 ? -16.430 52.499 32.167 1.00 51.19 179 LYS A CA 1
ATOM 1386 C C . LYS A 1 179 ? -15.394 53.624 32.090 1.00 51.19 179 LYS A C 1
ATOM 1388 O O . LYS A 1 179 ? -15.766 54.748 31.740 1.00 51.19 179 LYS A O 1
ATOM 1393 N N . ALA A 1 180 ? -14.116 53.344 32.355 1.00 53.56 180 ALA A N 1
ATOM 1394 C CA . ALA A 1 180 ? -13.047 54.345 32.305 1.00 53.56 180 ALA A CA 1
ATOM 1395 C C . ALA A 1 180 ? -12.746 54.849 30.878 1.00 53.56 180 ALA A C 1
ATOM 1397 O O . ALA A 1 180 ? -12.325 55.996 30.715 1.00 53.56 180 ALA A O 1
ATOM 1398 N N . LYS A 1 181 ? -13.009 54.047 29.833 1.00 54.19 181 LYS A N 1
ATOM 1399 C CA . LYS A 1 181 ? -12.838 54.476 28.428 1.00 54.19 181 LYS A CA 1
ATOM 1400 C C . LYS A 1 181 ? -14.032 55.238 27.843 1.00 54.19 181 LYS A C 1
ATOM 1402 O O . LYS A 1 181 ? -13.869 55.901 26.824 1.00 54.19 181 LYS A O 1
ATOM 1407 N N . THR A 1 182 ? -15.199 55.220 28.488 1.00 44.91 182 THR A N 1
ATOM 1408 C CA . THR A 1 182 ? -16.410 55.924 28.010 1.00 44.91 182 THR A CA 1
ATOM 1409 C C . THR A 1 182 ? -16.708 57.272 28.686 1.00 44.91 182 THR A C 1
ATOM 1411 O O . THR A 1 182 ? -17.727 57.879 28.368 1.00 44.91 182 THR A O 1
ATOM 1414 N N . GLN A 1 183 ? -15.853 57.788 29.583 1.00 51.03 183 GLN A N 1
ATOM 1415 C CA . GLN A 1 183 ? -16.122 59.047 30.317 1.00 51.03 183 GLN A CA 1
ATOM 1416 C C . GLN A 1 183 ? -15.026 60.130 30.255 1.00 51.03 183 GLN A C 1
ATOM 1418 O O . GLN A 1 183 ? -15.134 61.146 30.935 1.00 51.03 183 GLN A O 1
ATOM 1423 N N . THR A 1 184 ? -14.020 60.013 29.385 1.00 46.06 184 THR A N 1
ATOM 1424 C CA . THR A 1 184 ? -13.075 61.111 29.075 1.00 46.06 184 THR A CA 1
ATOM 1425 C C . THR A 1 184 ? -13.300 61.653 27.662 1.00 46.06 184 THR A C 1
ATOM 1427 O O . THR A 1 184 ? -12.413 61.681 26.816 1.00 46.06 184 THR A O 1
ATOM 1430 N N . SER A 1 185 ? -14.528 62.079 27.364 1.00 50.84 185 SER A N 1
ATOM 1431 C CA . SER A 1 185 ? -14.852 62.837 26.145 1.00 50.84 185 SER A CA 1
ATOM 1432 C C . SER A 1 185 ? -16.029 63.784 26.378 1.00 50.84 185 SER A C 1
ATOM 1434 O O . SER A 1 185 ? -17.026 63.675 25.684 1.00 50.84 185 SER A O 1
ATOM 1436 N N . SER A 1 186 ? -15.933 64.699 27.354 1.00 44.25 186 SER A N 1
ATOM 1437 C CA . SER A 1 186 ? -16.723 65.953 27.378 1.00 44.25 186 SER A CA 1
ATOM 1438 C C . SER A 1 186 ? -16.521 66.767 28.668 1.00 44.25 186 SER A C 1
ATOM 1440 O O . SER A 1 186 ? -17.196 66.484 29.648 1.00 44.25 186 SER A O 1
ATOM 1442 N N . THR A 1 187 ? -15.636 67.776 28.641 1.00 41.22 187 THR A N 1
ATOM 1443 C CA . THR A 1 187 ? -15.774 69.132 29.252 1.00 41.22 187 THR A CA 1
ATOM 1444 C C . THR A 1 187 ? -14.468 69.905 29.001 1.00 41.22 187 THR A C 1
ATOM 1446 O O . THR A 1 187 ? -13.415 69.494 29.472 1.00 41.22 187 THR A O 1
ATOM 1449 N N . THR A 1 188 ? -14.451 70.842 28.044 1.00 38.31 188 THR A N 1
ATOM 1450 C CA . THR A 1 188 ? -14.602 72.308 28.241 1.00 38.31 188 THR A CA 1
ATOM 1451 C C . THR A 1 188 ? -13.377 72.933 28.925 1.00 38.31 188 THR A C 1
ATOM 1453 O O . THR A 1 188 ? -13.184 72.772 30.120 1.00 38.31 188 THR A O 1
ATOM 1456 N N . THR A 1 189 ? -12.425 73.460 28.145 1.00 38.19 189 THR A N 1
ATOM 1457 C CA . THR A 1 189 ? -12.222 74.904 27.860 1.00 38.19 189 THR A CA 1
ATOM 1458 C C . THR A 1 189 ? -11.828 75.723 29.093 1.00 38.19 189 THR A C 1
ATOM 1460 O O . THR A 1 189 ? -12.695 76.082 29.870 1.00 38.19 189 THR A O 1
ATOM 1463 N N . GLU A 1 190 ? -10.551 76.101 29.220 1.00 38.19 190 GLU A N 1
ATOM 1464 C CA . GLU A 1 190 ? -10.113 77.509 29.227 1.00 38.19 190 GLU A CA 1
ATOM 1465 C C . GLU A 1 190 ? -8.584 77.651 29.328 1.00 38.19 190 GLU A C 1
ATOM 1467 O O . GLU A 1 190 ? -7.852 76.753 29.729 1.00 38.19 190 GLU A O 1
ATOM 1472 N N . LYS A 1 191 ? -8.126 78.793 28.820 1.00 43.69 191 LYS A N 1
ATOM 1473 C CA . LYS A 1 191 ? -6.774 79.161 28.393 1.00 43.69 191 LYS A CA 1
ATOM 1474 C C . LYS A 1 191 ? -5.859 79.537 29.564 1.00 43.69 191 LYS A C 1
ATOM 1476 O O . LYS A 1 191 ? -6.293 80.292 30.423 1.00 43.69 191 LYS A O 1
ATOM 1481 N N . HIS A 1 192 ? -4.564 79.218 29.473 1.00 38.56 192 HIS A N 1
ATOM 1482 C CA . HIS A 1 192 ? -3.475 80.121 29.901 1.00 38.56 192 HIS A CA 1
ATOM 1483 C C . HIS A 1 192 ? -2.127 79.630 29.327 1.00 38.56 192 HIS A C 1
ATOM 1485 O O . HIS A 1 192 ? -1.672 78.543 29.654 1.00 38.56 192 HIS A O 1
ATOM 1491 N N . LEU A 1 193 ? -1.628 80.261 28.259 1.00 36.09 193 LEU A N 1
ATOM 1492 C CA . LEU A 1 193 ? -0.556 81.274 28.259 1.00 36.09 193 LEU A CA 1
ATOM 1493 C C . LEU A 1 193 ? 0.859 80.674 28.344 1.00 36.09 193 LEU A C 1
ATOM 1495 O O . LEU A 1 193 ? 1.302 80.275 29.414 1.00 36.09 193 LEU A O 1
ATOM 1499 N N . GLN A 1 194 ? 1.593 80.748 27.232 1.00 37.03 194 GLN A N 1
ATOM 1500 C CA . GLN A 1 194 ? 2.970 81.249 27.233 1.00 37.03 194 GLN A CA 1
ATOM 1501 C C . GLN A 1 194 ? 3.351 81.711 25.821 1.00 37.03 194 GLN A C 1
ATOM 1503 O O . GLN A 1 194 ? 3.456 80.921 24.882 1.00 37.03 194 GLN A O 1
ATOM 1508 N N . LYS A 1 195 ? 3.496 83.028 25.703 1.00 35.41 195 LYS A N 1
ATOM 1509 C CA . LYS A 1 195 ? 4.464 83.684 24.835 1.00 35.41 195 LYS A CA 1
ATOM 1510 C C . LYS A 1 195 ? 5.431 84.404 25.767 1.00 35.41 195 LYS A C 1
ATOM 1512 O O . LYS A 1 195 ? 4.945 84.832 26.841 1.00 35.41 195 LYS A O 1
#

Foldseek 3Di:
DVLLVVLVCVVVVNDDDPPNVVVCVPDPVSVVVNVVVVVVVCVVVVHDPPQDPCNVVVVVVVVVVDDPPPPPPPPPPDDDPPPPPVVVVVVVVVVVVVVVCVVVVVCVVCVVDDDDDDDPPPPPPPPPPPPPPPDPDDPPPCPPDVVVVVVVVVVVVVVVVVVVVVVVVVVVVVVVVVVVVPPPPDDDDDDDDDD